Protein AF-A0A924S079-F1 (afdb_monomer)

Foldseek 3Di:
DDPPDDDLQPFAEKEFADWDADLAQQKIWTWIDTDPDDIKIKIKHWPDDNDDDDPLRRVLVRVVRVLVSLLVCLVVCLVRVHLHYYYPPDAAAPVSQVVSLCCNQVVCVVSCVVVVHRSVPRHTDDHDPDDDDDRDDPVDDQEEAQEFDLDPVSVVVLVVCVVVVHHYEDEYEDDDPSSVVVRVVSVHHYIYMYIDIGDD

Secondary structure (DSSP, 8-state):
-------TTT--EEEEEEEEEETTTTEEEEEEEETTS--EEEEEE-SSPPP---HHHHHHHHHHHHHHHHHHTHHHHTTT--SEEEE-S----HHHHHHHHHHHHHHTHHHHHHTT---TTT------S----PPP-----S-EEEE--SSHHHHHHHHHHHHTT--EEEEEES--HHHHHHHHTTTS-EEEEEEEPPP-

Structure (mmCIF, N/CA/C/O backbone):
data_AF-A0A924S079-F1
#
_entry.id   AF-A0A924S079-F1
#
loop_
_atom_site.group_PDB
_atom_site.id
_atom_site.type_symbol
_atom_site.label_atom_id
_atom_site.label_alt_id
_atom_site.label_comp_id
_atom_site.label_asym_id
_atom_site.label_entity_id
_atom_site.label_seq_id
_atom_site.pdbx_PDB_ins_code
_atom_site.Cartn_x
_atom_site.Cartn_y
_atom_site.Cartn_z
_atom_site.occupancy
_atom_site.B_iso_or_equiv
_atom_site.auth_seq_id
_atom_site.auth_comp_id
_atom_site.auth_asym_id
_atom_site.auth_atom_id
_atom_site.pdbx_PDB_model_num
ATOM 1 N N . MET A 1 1 ? 27.119 17.915 -11.816 1.00 41.28 1 MET A N 1
ATOM 2 C CA . MET A 1 1 ? 26.225 16.783 -11.508 1.00 41.28 1 MET A CA 1
ATOM 3 C C . MET A 1 1 ? 25.704 16.317 -12.846 1.00 41.28 1 MET A C 1
ATOM 5 O O . MET A 1 1 ? 25.119 17.136 -13.535 1.00 41.28 1 MET A O 1
ATOM 9 N N . ALA A 1 2 ? 26.091 15.125 -13.295 1.00 43.31 2 ALA A N 1
ATOM 10 C CA . ALA A 1 2 ? 25.626 14.623 -14.582 1.00 43.31 2 ALA A CA 1
ATOM 11 C C . ALA A 1 2 ? 24.127 14.339 -14.457 1.00 43.31 2 ALA A C 1
ATOM 13 O O . ALA A 1 2 ? 23.740 13.613 -13.541 1.00 43.31 2 ALA A O 1
ATOM 14 N N . ASP A 1 3 ? 23.315 14.931 -15.331 1.00 51.66 3 ASP A N 1
ATOM 15 C CA . ASP A 1 3 ? 21.911 14.559 -15.470 1.00 51.66 3 ASP A CA 1
ATOM 16 C C . ASP A 1 3 ? 21.865 13.069 -15.816 1.00 51.66 3 ASP A C 1
ATOM 18 O O . ASP A 1 3 ? 22.273 12.645 -16.900 1.00 51.66 3 ASP A O 1
ATOM 22 N N . LEU A 1 4 ? 21.437 12.256 -14.852 1.00 61.88 4 LEU A N 1
ATOM 23 C CA . LEU A 1 4 ? 21.132 10.852 -15.076 1.00 61.88 4 LEU A CA 1
ATOM 24 C C . LEU A 1 4 ? 19.913 10.806 -15.998 1.00 61.88 4 LEU A C 1
ATOM 26 O O . LEU A 1 4 ? 18.777 10.959 -15.557 1.00 61.88 4 LEU A O 1
ATOM 30 N N . ILE A 1 5 ? 20.149 10.625 -17.296 1.00 69.94 5 ILE A N 1
ATOM 31 C CA . ILE A 1 5 ? 19.075 10.370 -18.253 1.00 69.94 5 ILE A CA 1
ATOM 32 C C . ILE A 1 5 ? 18.504 8.989 -17.923 1.00 69.94 5 ILE A C 1
ATOM 34 O O . ILE A 1 5 ? 19.165 7.970 -18.125 1.00 69.94 5 ILE A O 1
ATOM 38 N N . PHE A 1 6 ? 17.282 8.956 -17.391 1.00 79.31 6 PHE A N 1
ATOM 39 C CA . PHE A 1 6 ? 16.562 7.714 -17.135 1.00 79.31 6 PHE A CA 1
ATOM 40 C C . PHE A 1 6 ? 16.140 7.074 -18.463 1.00 79.31 6 PHE A C 1
ATOM 42 O O . PHE A 1 6 ? 15.151 7.477 -19.080 1.00 79.31 6 PHE A O 1
ATOM 49 N N . ASP A 1 7 ? 16.892 6.069 -18.910 1.00 82.50 7 ASP A N 1
ATOM 50 C CA . ASP A 1 7 ? 16.512 5.246 -20.054 1.00 82.50 7 ASP A CA 1
ATOM 51 C C . ASP A 1 7 ? 15.657 4.060 -19.601 1.00 82.50 7 ASP A C 1
ATOM 53 O O . ASP A 1 7 ? 16.155 3.008 -19.196 1.00 82.50 7 ASP A O 1
ATOM 57 N N . ARG A 1 8 ? 14.338 4.224 -19.725 1.00 83.50 8 ARG A N 1
ATOM 58 C CA . ARG A 1 8 ? 13.354 3.184 -19.401 1.00 83.50 8 ARG A CA 1
ATOM 59 C C . ARG A 1 8 ? 13.608 1.849 -20.113 1.00 83.50 8 ARG A C 1
ATOM 61 O O . ARG A 1 8 ? 13.203 0.820 -19.589 1.00 83.50 8 ARG A O 1
ATOM 68 N N . GLN A 1 9 ? 14.203 1.854 -21.312 1.00 83.88 9 GLN A N 1
ATOM 69 C CA . GLN A 1 9 ? 14.405 0.636 -22.108 1.00 83.88 9 GLN A CA 1
ATOM 70 C C . GLN A 1 9 ? 15.628 -0.157 -21.646 1.00 83.88 9 GLN A C 1
ATOM 72 O O . GLN A 1 9 ? 15.696 -1.360 -21.895 1.00 83.88 9 GLN A O 1
ATOM 77 N N . ALA A 1 10 ? 16.567 0.501 -20.964 1.00 89.75 10 ALA A N 1
ATOM 78 C CA . ALA A 1 10 ? 17.746 -0.133 -20.391 1.00 89.75 10 ALA A CA 1
ATOM 79 C C . ALA A 1 10 ? 17.461 -0.825 -19.047 1.00 89.75 10 ALA A C 1
ATOM 81 O O . ALA A 1 10 ? 18.243 -1.681 -18.635 1.00 89.75 10 ALA A O 1
ATOM 82 N N . VAL A 1 11 ? 16.352 -0.476 -18.382 1.00 93.69 11 VAL A N 1
ATOM 83 C CA . VAL A 1 11 ? 15.996 -1.016 -17.065 1.00 93.69 11 VAL A CA 1
ATOM 84 C C . VAL A 1 11 ? 15.658 -2.501 -17.154 1.00 93.69 11 VAL A C 1
ATOM 86 O O . VAL A 1 11 ? 14.733 -2.899 -17.866 1.00 93.69 11 VAL A O 1
ATOM 89 N N . GLN A 1 12 ? 16.366 -3.327 -16.384 1.00 94.69 12 GLN A N 1
ATOM 90 C CA . GLN A 1 12 ? 16.190 -4.782 -16.423 1.00 94.69 12 GLN A CA 1
ATOM 91 C C . GLN A 1 12 ? 15.305 -5.306 -15.295 1.00 94.69 12 GLN A C 1
ATOM 93 O O . GLN A 1 12 ? 14.494 -6.206 -15.531 1.00 94.69 12 GLN A O 1
ATOM 98 N N . ALA A 1 13 ? 15.449 -4.761 -14.087 1.00 96.81 13 ALA A N 1
ATOM 99 C CA . ALA A 1 13 ? 14.785 -5.240 -12.884 1.00 96.81 13 ALA A CA 1
ATOM 100 C C . ALA A 1 13 ? 14.161 -4.109 -12.056 1.00 96.81 13 ALA A C 1
ATOM 102 O O . ALA A 1 13 ? 14.766 -3.060 -11.828 1.00 96.81 13 ALA A O 1
ATOM 103 N N . PHE A 1 14 ? 12.958 -4.367 -11.540 1.00 98.00 14 PHE A N 1
ATOM 104 C CA . PHE A 1 14 ? 12.354 -3.591 -10.459 1.00 98.00 14 PHE A CA 1
ATOM 105 C C . PHE A 1 14 ? 12.525 -4.349 -9.142 1.00 98.00 14 PHE A C 1
ATOM 107 O O . PHE A 1 14 ? 12.131 -5.512 -9.036 1.00 98.00 14 PHE A O 1
ATOM 114 N N . ARG A 1 15 ? 13.128 -3.699 -8.148 1.00 98.31 15 ARG A N 1
ATOM 115 C CA . ARG A 1 15 ? 13.540 -4.328 -6.891 1.00 98.31 15 ARG A CA 1
ATOM 116 C C . ARG A 1 15 ? 12.756 -3.753 -5.719 1.00 98.31 15 ARG A C 1
ATOM 118 O O . ARG A 1 15 ? 12.758 -2.541 -5.497 1.00 98.31 15 ARG A O 1
ATOM 125 N N . PHE A 1 16 ? 12.132 -4.626 -4.937 1.00 98.56 16 PHE A N 1
ATOM 126 C CA . PHE A 1 16 ? 11.565 -4.304 -3.629 1.00 98.56 16 PHE A CA 1
ATOM 127 C C . PHE A 1 16 ? 12.656 -4.472 -2.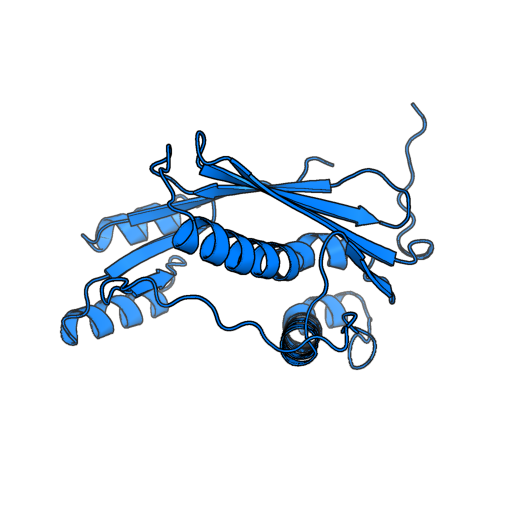567 1.00 98.56 16 PHE A C 1
ATOM 129 O O . PHE A 1 16 ? 12.971 -5.597 -2.191 1.00 98.56 16 PHE A O 1
ATOM 136 N N . ILE A 1 17 ? 13.236 -3.366 -2.090 1.00 98.25 17 ILE A N 1
ATOM 137 C CA . ILE A 1 17 ? 14.443 -3.393 -1.247 1.00 98.25 17 ILE A CA 1
ATOM 138 C C . ILE A 1 17 ? 14.107 -3.696 0.215 1.00 98.25 17 ILE A C 1
ATOM 140 O O . ILE A 1 17 ? 14.596 -4.659 0.799 1.00 98.25 17 ILE A O 1
ATOM 144 N N . ARG A 1 18 ? 13.287 -2.844 0.841 1.00 97.88 18 ARG A N 1
ATOM 145 C CA . ARG A 1 18 ? 12.895 -2.987 2.250 1.00 97.88 18 ARG A CA 1
ATOM 146 C C . ARG A 1 18 ? 11.613 -2.229 2.558 1.00 97.88 18 ARG A C 1
ATOM 148 O O . ARG A 1 18 ? 11.291 -1.245 1.895 1.00 97.88 18 ARG A O 1
ATOM 155 N N . CYS A 1 19 ? 10.936 -2.649 3.621 1.00 98.25 19 CYS A N 1
ATOM 156 C CA . CYS A 1 19 ? 9.857 -1.896 4.241 1.00 98.25 19 CYS A CA 1
ATOM 157 C C . CYS A 1 19 ? 10.010 -1.886 5.766 1.00 98.25 19 CYS A C 1
ATOM 159 O O . CYS A 1 19 ? 10.464 -2.868 6.357 1.00 98.25 19 CYS A O 1
ATOM 161 N N . SER A 1 20 ? 9.644 -0.778 6.405 1.00 97.81 20 SER A N 1
ATOM 162 C CA . SER A 1 20 ? 9.650 -0.641 7.867 1.00 97.81 20 SER A CA 1
ATOM 163 C C . SER A 1 20 ? 8.518 0.264 8.347 1.00 97.81 20 SER A C 1
ATOM 165 O O . SER A 1 20 ? 8.033 1.097 7.586 1.00 97.81 20 SER A O 1
ATOM 167 N N . LEU A 1 21 ? 8.097 0.096 9.602 1.00 98.44 21 LEU A N 1
ATOM 168 C CA . LEU A 1 21 ? 7.204 1.013 10.309 1.00 98.44 21 LEU A CA 1
ATOM 169 C C . LEU A 1 21 ? 7.963 1.605 11.495 1.00 98.44 21 LEU A C 1
ATOM 171 O O . LEU A 1 21 ? 8.433 0.864 12.356 1.00 98.44 21 LEU A O 1
ATOM 175 N N . ASP A 1 22 ? 8.048 2.928 11.556 1.00 98.19 22 ASP A N 1
ATOM 176 C CA . ASP A 1 22 ? 8.442 3.627 12.773 1.00 98.19 22 ASP A CA 1
ATOM 177 C C . ASP A 1 22 ? 7.222 3.776 13.691 1.00 98.19 22 ASP A C 1
ATOM 179 O O . ASP A 1 22 ? 6.312 4.563 13.424 1.00 98.19 22 ASP A O 1
ATOM 183 N N . GLU A 1 23 ? 7.195 3.009 14.781 1.00 97.62 23 GLU A N 1
ATOM 184 C CA . GLU A 1 23 ? 6.096 3.029 15.750 1.00 97.62 23 GLU A CA 1
ATOM 185 C C . GLU A 1 23 ? 5.984 4.354 16.497 1.00 97.62 23 GLU A C 1
ATOM 187 O O . GLU A 1 23 ? 4.887 4.692 16.934 1.00 97.62 23 GLU A O 1
ATOM 192 N N . ALA A 1 24 ? 7.068 5.125 16.618 1.00 97.88 24 ALA A N 1
ATOM 193 C CA . ALA A 1 24 ? 7.032 6.403 17.315 1.00 97.88 24 ALA A CA 1
ATOM 194 C C . ALA A 1 24 ? 6.298 7.475 16.497 1.00 97.88 24 ALA A C 1
ATOM 196 O O . ALA A 1 24 ? 5.485 8.221 17.043 1.00 97.88 24 ALA A O 1
ATOM 197 N N . SER A 1 25 ? 6.554 7.541 15.186 1.00 97.69 25 SER A N 1
ATOM 198 C CA . SER A 1 25 ? 5.949 8.543 14.296 1.00 97.69 25 SER A CA 1
ATOM 199 C C . SER A 1 25 ? 4.753 8.044 13.478 1.00 97.69 25 SER A C 1
ATOM 201 O O . SER A 1 25 ? 4.035 8.856 12.884 1.00 97.69 25 SER A O 1
ATOM 203 N N . GLY A 1 26 ? 4.541 6.726 13.418 1.00 97.88 26 GLY A N 1
ATOM 204 C CA . GLY A 1 26 ? 3.511 6.076 12.608 1.00 97.88 26 GLY A CA 1
ATOM 205 C C . GLY A 1 26 ? 3.804 6.078 11.110 1.00 97.88 26 GLY A C 1
ATOM 206 O O . GLY A 1 26 ? 2.883 5.912 10.307 1.00 97.88 26 GLY A O 1
ATOM 207 N N . VAL A 1 27 ? 5.058 6.309 10.716 1.00 98.50 27 VAL A N 1
ATOM 208 C CA . VAL A 1 27 ? 5.474 6.354 9.311 1.00 98.50 27 VAL A CA 1
ATOM 209 C C . VAL A 1 27 ? 5.973 4.987 8.872 1.00 98.50 27 VAL A C 1
ATOM 211 O O . VAL A 1 27 ? 6.960 4.475 9.395 1.00 98.50 27 VAL A O 1
ATOM 214 N N . ALA A 1 28 ? 5.301 4.416 7.880 1.00 98.56 28 ALA A N 1
ATOM 215 C CA . ALA A 1 28 ? 5.804 3.298 7.109 1.00 98.56 28 ALA A CA 1
ATOM 216 C C . ALA A 1 28 ? 6.638 3.803 5.926 1.00 98.56 28 ALA A C 1
ATOM 218 O O . ALA A 1 28 ? 6.169 4.649 5.163 1.00 98.56 28 ALA A O 1
ATOM 219 N N . SER A 1 29 ? 7.840 3.260 5.761 1.00 98.44 29 SER A N 1
ATOM 220 C CA . SER A 1 29 ? 8.743 3.536 4.641 1.00 98.44 29 SER A CA 1
ATOM 221 C C . SER A 1 29 ? 8.808 2.318 3.731 1.00 98.44 29 SER A C 1
ATOM 223 O O . SER A 1 29 ? 9.073 1.212 4.201 1.00 98.44 29 SER A O 1
ATOM 225 N N . LEU A 1 30 ? 8.568 2.519 2.439 1.00 98.62 30 LEU A N 1
ATOM 226 C CA . LEU A 1 30 ? 8.539 1.498 1.398 1.00 98.62 30 LEU A CA 1
ATOM 227 C C . LEU A 1 30 ? 9.617 1.845 0.367 1.00 98.62 30 LEU A C 1
ATOM 229 O O . LEU A 1 30 ? 9.529 2.882 -0.288 1.00 98.62 30 LEU A O 1
ATOM 233 N N . VAL A 1 31 ? 10.654 1.017 0.259 1.00 98.31 31 VAL A N 1
ATOM 234 C CA . VAL A 1 31 ? 11.856 1.339 -0.521 1.00 98.31 31 VAL A CA 1
ATOM 235 C C . VAL A 1 31 ? 11.956 0.449 -1.751 1.00 98.31 31 VAL A C 1
ATOM 237 O O . VAL A 1 31 ? 11.862 -0.779 -1.651 1.00 98.31 31 VAL A O 1
ATOM 240 N N . TYR A 1 32 ? 12.181 1.071 -2.903 1.00 98.31 32 TYR A N 1
ATOM 241 C CA . TYR A 1 32 ? 12.311 0.417 -4.202 1.00 98.31 32 TYR A CA 1
ATOM 242 C C . TYR A 1 32 ? 13.573 0.885 -4.926 1.00 98.31 32 TYR A C 1
ATOM 244 O O . TYR A 1 32 ? 14.129 1.926 -4.587 1.00 98.31 32 TYR A O 1
ATOM 252 N N . ALA A 1 33 ? 13.998 0.154 -5.952 1.00 97.31 33 ALA A N 1
ATOM 253 C CA . ALA A 1 33 ? 15.031 0.607 -6.880 1.00 97.31 33 ALA A CA 1
ATOM 254 C C . ALA A 1 33 ? 14.836 -0.015 -8.270 1.00 97.31 33 ALA A C 1
ATOM 256 O O . ALA A 1 33 ? 14.191 -1.057 -8.419 1.00 97.31 33 ALA A O 1
ATOM 257 N N . PHE A 1 34 ? 15.438 0.610 -9.279 1.00 96.88 34 PHE A N 1
ATOM 258 C CA . PHE A 1 34 ? 15.650 0.012 -10.596 1.00 96.88 34 PHE A CA 1
ATOM 259 C C . PHE A 1 34 ? 17.102 -0.427 -10.714 1.00 96.88 34 PHE A C 1
ATOM 261 O O . PHE A 1 34 ? 17.991 0.391 -10.494 1.00 96.88 34 PHE A O 1
ATOM 268 N N . ASP A 1 35 ? 17.348 -1.692 -11.053 1.00 95.25 35 ASP A N 1
ATOM 269 C CA . ASP A 1 35 ? 18.698 -2.256 -11.181 1.00 95.25 35 ASP A CA 1
ATOM 270 C C . ASP A 1 35 ? 19.610 -1.870 -9.997 1.00 95.25 35 ASP A C 1
ATOM 272 O O . ASP A 1 35 ? 19.289 -2.166 -8.847 1.00 95.25 35 ASP A O 1
ATOM 276 N N . HIS A 1 36 ? 20.731 -1.190 -10.251 1.00 92.94 36 HIS A N 1
ATOM 277 C CA . HIS A 1 36 ? 21.641 -0.637 -9.236 1.00 92.94 36 HIS A CA 1
ATOM 278 C C . HIS A 1 36 ? 21.508 0.888 -9.078 1.00 92.94 36 HIS A C 1
ATOM 280 O O . HIS A 1 36 ? 22.430 1.549 -8.603 1.00 92.94 36 HIS A O 1
ATOM 286 N N . GLY A 1 37 ? 20.384 1.445 -9.525 1.00 92.31 37 GLY A N 1
ATOM 287 C CA . GLY A 1 37 ? 20.062 2.861 -9.436 1.00 92.31 37 GLY A CA 1
ATOM 288 C C . GLY A 1 37 ? 19.738 3.333 -8.013 1.00 92.31 37 GLY A C 1
ATOM 289 O O . GLY A 1 37 ? 19.824 2.560 -7.053 1.00 92.31 37 GLY A O 1
ATOM 290 N N . PRO A 1 38 ? 19.370 4.618 -7.868 1.00 93.88 38 PRO A N 1
ATOM 291 C CA . PRO A 1 38 ? 19.055 5.207 -6.574 1.00 93.88 38 PRO A CA 1
ATOM 292 C C . PRO A 1 38 ? 17.815 4.570 -5.937 1.00 93.88 38 PRO A C 1
ATOM 294 O O . PRO A 1 38 ? 16.920 4.061 -6.616 1.00 93.88 38 PRO A O 1
ATOM 297 N N . GLU A 1 39 ? 17.761 4.633 -4.607 1.00 95.88 39 GLU A N 1
ATOM 298 C CA . GLU A 1 39 ? 16.606 4.174 -3.845 1.00 95.88 39 GLU A CA 1
ATOM 299 C C . GLU A 1 39 ? 15.464 5.192 -3.893 1.00 95.88 39 GLU A C 1
ATOM 301 O O . GLU A 1 39 ? 15.639 6.375 -3.609 1.00 95.88 39 GLU A O 1
ATOM 306 N N . LEU A 1 40 ? 14.264 4.693 -4.169 1.00 97.19 40 LEU A N 1
ATOM 307 C CA . LEU A 1 40 ? 13.016 5.440 -4.175 1.00 97.19 40 LEU A CA 1
ATOM 308 C C . LEU A 1 40 ? 12.253 5.084 -2.901 1.00 97.19 40 LEU A C 1
ATOM 310 O O . LEU A 1 40 ? 11.817 3.944 -2.735 1.00 97.19 40 LEU A O 1
ATOM 314 N N . THR A 1 41 ? 12.108 6.046 -1.988 1.00 97.81 41 THR A N 1
ATOM 315 C CA . THR A 1 41 ? 11.400 5.840 -0.715 1.00 97.81 41 THR A CA 1
ATOM 316 C C . THR A 1 41 ? 10.019 6.484 -0.738 1.00 97.81 41 THR A C 1
ATOM 318 O O . THR A 1 41 ? 9.879 7.704 -0.693 1.00 97.81 41 THR A O 1
ATOM 321 N N . GLU A 1 42 ? 8.987 5.651 -0.761 1.00 97.81 42 GLU A N 1
ATOM 322 C CA . GLU A 1 42 ? 7.602 6.051 -0.540 1.00 97.81 42 GLU A CA 1
ATOM 323 C C . GLU A 1 42 ? 7.262 5.976 0.948 1.00 97.81 42 GLU A C 1
ATOM 325 O O . GLU A 1 42 ? 7.689 5.061 1.651 1.00 97.81 42 GLU A O 1
ATOM 330 N N . THR A 1 43 ? 6.470 6.927 1.440 1.00 98.00 43 THR A N 1
ATOM 331 C CA . THR A 1 43 ? 6.050 6.960 2.843 1.00 98.00 43 THR A CA 1
ATOM 332 C C . THR A 1 43 ? 4.536 6.928 2.982 1.00 98.00 43 THR A C 1
ATOM 334 O O . THR A 1 43 ? 3.809 7.635 2.279 1.00 98.00 43 THR A O 1
ATOM 337 N N . ILE A 1 44 ? 4.062 6.117 3.927 1.00 98.25 44 ILE A N 1
ATOM 338 C CA . ILE A 1 44 ? 2.661 6.012 4.333 1.00 98.25 44 ILE A CA 1
ATOM 339 C C . ILE A 1 44 ? 2.571 6.393 5.809 1.00 98.25 44 ILE A C 1
ATOM 341 O O . ILE A 1 44 ? 3.200 5.768 6.656 1.00 98.25 44 ILE A O 1
ATOM 345 N N . ARG A 1 45 ? 1.802 7.430 6.139 1.00 98.06 45 ARG A N 1
ATOM 346 C CA . A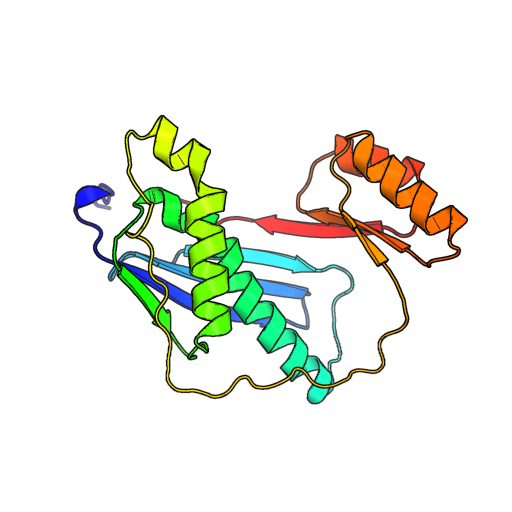RG A 1 45 ? 1.642 7.913 7.515 1.00 98.06 45 ARG A CA 1
ATOM 347 C C . ARG A 1 45 ? 0.310 7.454 8.085 1.00 98.06 45 ARG A C 1
ATOM 349 O O . ARG A 1 45 ? -0.742 7.932 7.658 1.00 98.06 45 ARG A O 1
ATOM 356 N N . PHE A 1 46 ? 0.370 6.597 9.095 1.00 97.38 46 PHE A N 1
ATOM 357 C CA . PHE A 1 46 ? -0.777 6.208 9.905 1.00 97.38 46 PHE A CA 1
ATOM 358 C C . PHE A 1 46 ? -0.905 7.152 11.115 1.00 97.38 46 PHE A C 1
ATOM 360 O O . PHE A 1 46 ? 0.102 7.429 11.771 1.00 97.38 46 PHE A O 1
ATOM 367 N N . PRO A 1 47 ? -2.104 7.676 11.423 1.00 95.06 47 PRO A N 1
ATOM 368 C CA . PRO A 1 47 ? -2.301 8.609 12.531 1.00 95.06 47 PRO A CA 1
ATOM 369 C C . PRO A 1 47 ? -2.390 7.893 13.888 1.00 95.06 47 PRO A C 1
ATOM 371 O O . PRO A 1 47 ? -2.693 6.707 13.953 1.00 95.06 47 PRO A O 1
ATOM 374 N N . ASN A 1 48 ? -2.256 8.659 14.976 1.00 94.88 48 ASN A N 1
ATOM 375 C CA . ASN A 1 48 ? -2.336 8.198 16.376 1.00 94.88 48 ASN A CA 1
ATOM 376 C C . ASN A 1 48 ? -1.118 7.410 16.886 1.00 94.88 48 ASN A C 1
ATOM 378 O O . ASN A 1 48 ? -1.228 6.689 17.874 1.00 94.88 48 ASN A O 1
ATOM 382 N N . ALA A 1 49 ? 0.038 7.571 16.245 1.00 95.44 49 ALA A N 1
ATOM 383 C CA . ALA A 1 49 ? 1.312 7.225 16.860 1.00 95.44 49 ALA A CA 1
ATOM 384 C C . ALA A 1 49 ? 1.587 8.126 18.091 1.00 95.44 49 ALA A C 1
ATOM 386 O O . ALA A 1 49 ? 1.078 9.254 18.137 1.00 95.44 49 ALA A O 1
ATOM 387 N N . PRO A 1 50 ? 2.381 7.673 19.078 1.00 97.44 50 PRO A N 1
ATOM 388 C CA . PRO A 1 50 ? 3.175 6.443 19.074 1.00 97.44 50 PRO A CA 1
ATOM 389 C C . PRO A 1 50 ? 2.351 5.166 19.302 1.00 97.44 50 PRO A C 1
ATOM 391 O O . PRO A 1 50 ? 1.376 5.162 20.053 1.00 97.44 50 PRO A O 1
ATOM 394 N N . TYR A 1 51 ? 2.772 4.064 18.682 1.00 95.94 51 TYR A N 1
ATOM 395 C CA . TYR A 1 51 ? 2.204 2.735 18.899 1.00 95.94 51 TYR A CA 1
ATOM 396 C C . TYR A 1 51 ? 3.032 1.939 19.905 1.00 95.94 51 TYR A C 1
ATOM 398 O O . TYR A 1 51 ? 4.255 2.026 19.938 1.00 95.94 51 TYR A O 1
ATOM 406 N N . VAL A 1 52 ? 2.350 1.114 20.698 1.00 94.94 52 VAL A N 1
ATOM 407 C CA . VAL A 1 52 ? 2.980 0.111 21.561 1.00 94.94 52 VAL A CA 1
ATOM 408 C C . VAL A 1 52 ? 2.463 -1.249 21.117 1.00 94.94 52 VAL A C 1
ATOM 410 O O . VAL A 1 52 ? 1.351 -1.646 21.465 1.00 94.94 52 VAL A O 1
ATOM 413 N N . LEU A 1 53 ? 3.245 -1.934 20.281 1.00 94.44 53 LEU A N 1
ATOM 414 C CA . LEU A 1 53 ? 2.879 -3.238 19.733 1.00 94.44 53 LEU A CA 1
ATOM 415 C C . LEU A 1 53 ? 3.577 -4.363 20.500 1.00 94.44 53 LEU A C 1
ATOM 417 O O . LEU A 1 53 ? 4.809 -4.413 20.565 1.00 94.44 53 LEU A O 1
ATOM 421 N N . ASP A 1 54 ? 2.791 -5.298 21.030 1.00 94.12 54 ASP A N 1
ATOM 422 C CA . ASP A 1 54 ? 3.304 -6.582 21.505 1.00 94.12 54 ASP A CA 1
ATOM 423 C C . ASP A 1 54 ? 3.766 -7.461 20.331 1.00 94.12 54 ASP A C 1
ATOM 425 O O . ASP A 1 54 ? 3.514 -7.159 19.161 1.00 94.12 54 ASP A O 1
ATOM 429 N N . ALA A 1 55 ? 4.482 -8.547 20.634 1.00 93.19 55 ALA A N 1
ATOM 430 C CA . ALA A 1 55 ? 5.116 -9.379 19.611 1.00 93.19 55 ALA A CA 1
ATOM 431 C C . ALA A 1 55 ? 4.135 -9.899 18.532 1.00 93.19 55 ALA A C 1
ATOM 433 O O . ALA A 1 55 ? 4.440 -9.715 17.352 1.00 93.19 55 ALA A O 1
ATOM 434 N N . PRO A 1 56 ? 2.939 -10.433 18.868 1.00 93.25 56 PRO A N 1
ATOM 435 C CA . PRO A 1 56 ? 1.999 -10.911 17.851 1.00 93.25 56 PRO A CA 1
ATOM 436 C C . PRO A 1 56 ? 1.460 -9.794 16.948 1.00 93.25 56 PRO A C 1
ATOM 438 O O . PRO A 1 56 ? 1.311 -9.982 15.740 1.00 93.25 56 PRO A O 1
ATOM 441 N N . ARG A 1 57 ? 1.173 -8.604 17.503 1.00 94.00 57 ARG A N 1
ATOM 442 C CA . ARG A 1 57 ? 0.719 -7.462 16.691 1.00 94.00 57 ARG A CA 1
ATOM 443 C C . ARG A 1 57 ? 1.827 -6.945 15.791 1.00 94.00 57 ARG A C 1
ATOM 445 O O . ARG A 1 57 ? 1.558 -6.621 14.640 1.00 94.00 57 ARG A O 1
ATOM 452 N N . ARG A 1 58 ? 3.057 -6.883 16.300 1.00 94.25 58 ARG A N 1
ATOM 453 C CA . ARG A 1 58 ? 4.238 -6.465 15.538 1.00 94.25 58 ARG A CA 1
ATOM 454 C C . ARG A 1 58 ? 4.481 -7.388 14.344 1.00 94.25 58 ARG A C 1
ATOM 456 O O . ARG A 1 58 ? 4.710 -6.902 13.241 1.00 94.25 58 ARG A O 1
ATOM 463 N N . GLU A 1 59 ? 4.351 -8.698 14.539 1.00 92.75 59 GLU A N 1
ATOM 464 C CA . GLU A 1 59 ? 4.426 -9.691 13.463 1.00 92.75 59 GLU A CA 1
ATOM 465 C C . GLU A 1 59 ? 3.318 -9.481 12.419 1.00 92.75 59 GLU A C 1
ATOM 467 O O . GLU A 1 59 ? 3.604 -9.330 11.231 1.00 92.75 59 GLU A O 1
ATOM 472 N N . ALA A 1 60 ? 2.055 -9.377 12.845 1.00 93.31 60 ALA A N 1
ATOM 473 C CA . ALA A 1 60 ? 0.934 -9.148 11.931 1.00 93.31 60 ALA A CA 1
ATOM 474 C C . ALA A 1 60 ? 1.079 -7.844 11.124 1.00 93.31 60 ALA A C 1
ATOM 476 O O . ALA A 1 60 ? 0.816 -7.823 9.919 1.00 93.31 60 ALA A O 1
ATOM 477 N N . VAL A 1 61 ? 1.533 -6.763 11.768 1.00 94.75 61 VAL A N 1
ATOM 478 C CA . VAL A 1 61 ? 1.829 -5.486 11.103 1.00 94.75 61 VAL A CA 1
ATOM 479 C C . VAL A 1 61 ? 2.952 -5.654 10.085 1.00 94.75 61 VAL A C 1
ATOM 481 O O . VAL A 1 61 ? 2.831 -5.136 8.979 1.00 94.75 61 VAL A O 1
ATOM 484 N N . GLN A 1 62 ? 4.001 -6.419 10.395 1.00 94.12 62 GLN A N 1
ATOM 485 C CA . GLN A 1 62 ? 5.080 -6.694 9.447 1.00 94.12 62 GLN A CA 1
ATOM 486 C C . GLN A 1 62 ? 4.584 -7.462 8.209 1.00 94.12 62 GLN A C 1
ATOM 488 O O . GLN A 1 62 ? 5.003 -7.148 7.093 1.00 94.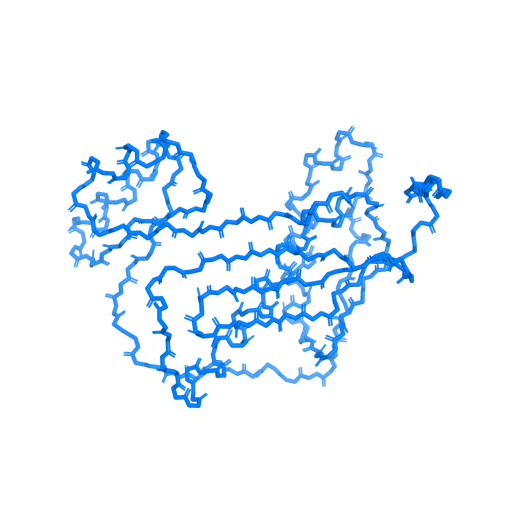12 62 GLN A O 1
ATOM 493 N N . HIS A 1 63 ? 3.680 -8.434 8.369 1.00 93.12 63 HIS A N 1
ATOM 494 C CA . HIS A 1 63 ? 3.063 -9.133 7.234 1.00 93.12 63 HIS A CA 1
ATOM 495 C C . HIS A 1 63 ? 2.203 -8.195 6.378 1.00 93.12 63 HIS A C 1
ATOM 497 O O . HIS A 1 63 ? 2.350 -8.172 5.155 1.00 93.12 63 HIS A O 1
ATOM 503 N N . ALA A 1 64 ? 1.360 -7.374 7.011 1.00 94.62 64 ALA A N 1
ATOM 504 C CA . ALA A 1 64 ? 0.549 -6.381 6.309 1.00 94.62 64 ALA A CA 1
ATOM 505 C C . ALA A 1 64 ? 1.418 -5.344 5.577 1.00 94.62 64 ALA A C 1
ATOM 507 O O . ALA A 1 64 ? 1.105 -4.953 4.454 1.00 94.62 64 ALA A O 1
ATOM 508 N N . LEU A 1 65 ? 2.533 -4.935 6.186 1.00 96.81 65 LEU A N 1
ATOM 509 C CA . LEU A 1 65 ? 3.468 -3.976 5.614 1.00 96.81 65 LEU A CA 1
ATOM 510 C C . LEU A 1 65 ? 4.195 -4.535 4.386 1.00 96.81 65 LEU A C 1
ATOM 512 O O . LEU A 1 65 ? 4.332 -3.821 3.397 1.00 96.81 65 LEU A O 1
ATOM 516 N N . ARG A 1 66 ? 4.610 -5.808 4.414 1.00 96.38 66 ARG A N 1
ATOM 517 C CA . ARG A 1 66 ? 5.192 -6.484 3.242 1.00 96.38 66 ARG A CA 1
ATOM 518 C C . ARG A 1 66 ? 4.201 -6.533 2.084 1.00 96.38 66 ARG A C 1
ATOM 520 O O . ARG A 1 66 ? 4.554 -6.167 0.971 1.00 96.38 66 ARG A O 1
ATOM 527 N N . LEU A 1 67 ? 2.946 -6.898 2.346 1.00 96.38 67 LEU A N 1
ATOM 528 C CA . LEU A 1 67 ? 1.914 -6.895 1.308 1.00 96.38 67 LEU A CA 1
ATOM 529 C C . LEU A 1 67 ? 1.659 -5.478 0.766 1.00 96.38 67 LEU A C 1
ATOM 531 O O . LEU A 1 67 ? 1.580 -5.285 -0.445 1.00 96.38 67 LEU A O 1
ATOM 535 N N . LEU A 1 68 ? 1.590 -4.473 1.646 1.00 97.75 68 LEU A N 1
ATOM 536 C CA . LEU A 1 68 ? 1.460 -3.071 1.249 1.00 97.75 68 LEU A CA 1
ATOM 537 C C . LEU A 1 68 ? 2.637 -2.609 0.380 1.00 97.75 68 LEU A C 1
ATOM 539 O O . LEU A 1 68 ? 2.409 -1.906 -0.600 1.00 97.75 68 LEU A O 1
ATOM 543 N N . HIS A 1 69 ? 3.868 -3.014 0.708 1.00 98.44 69 HIS A N 1
ATOM 544 C CA . HIS A 1 69 ? 5.075 -2.723 -0.073 1.00 98.44 69 HIS A CA 1
ATOM 545 C C . HIS A 1 69 ? 4.948 -3.246 -1.505 1.00 98.44 69 HIS A C 1
ATOM 547 O O . HIS A 1 69 ? 5.182 -2.495 -2.448 1.00 98.44 69 HIS A O 1
ATOM 553 N N . LEU A 1 70 ? 4.491 -4.492 -1.670 1.00 98.25 70 LEU A N 1
ATOM 554 C CA . LEU A 1 70 ? 4.278 -5.098 -2.987 1.00 98.25 70 LEU A CA 1
ATOM 555 C C . LEU A 1 70 ? 3.178 -4.388 -3.782 1.00 98.25 70 LEU A C 1
ATOM 557 O O . LEU A 1 70 ? 3.378 -4.065 -4.946 1.00 98.25 70 LEU A O 1
ATOM 561 N N . ILE A 1 71 ? 2.041 -4.080 -3.153 1.00 97.81 71 ILE A N 1
ATOM 562 C CA . ILE A 1 71 ? 0.915 -3.408 -3.821 1.00 97.81 71 ILE A CA 1
ATOM 563 C C . ILE A 1 71 ? 1.287 -1.969 -4.208 1.00 97.81 71 ILE A C 1
ATOM 565 O O . ILE A 1 71 ? 1.043 -1.545 -5.338 1.00 97.81 71 ILE A O 1
ATOM 569 N N . ALA A 1 72 ? 1.870 -1.195 -3.290 1.00 97.19 72 ALA A N 1
ATOM 570 C CA . ALA A 1 72 ? 2.185 0.215 -3.517 1.00 97.19 72 ALA A CA 1
ATOM 571 C C . ALA A 1 72 ? 3.286 0.412 -4.574 1.00 97.19 72 ALA A C 1
ATOM 573 O O . ALA A 1 72 ? 3.245 1.397 -5.321 1.00 97.19 72 ALA A O 1
ATOM 574 N N . GLY A 1 73 ? 4.189 -0.567 -4.720 1.00 97.12 73 GLY A N 1
ATOM 575 C CA . GLY A 1 73 ? 5.254 -0.567 -5.723 1.00 97.12 73 GLY A CA 1
ATOM 576 C C . GLY A 1 73 ? 4.765 -0.415 -7.163 1.00 97.12 73 GLY A C 1
ATOM 577 O O . GLY A 1 73 ? 5.539 -0.004 -8.028 1.00 97.12 73 GLY A O 1
ATOM 578 N N . VAL A 1 74 ? 3.477 -0.650 -7.435 1.00 95.62 74 VAL A N 1
ATOM 579 C CA . VAL A 1 74 ? 2.861 -0.446 -8.753 1.00 95.62 74 VAL A CA 1
ATOM 580 C C . VAL A 1 74 ? 3.039 0.988 -9.262 1.00 95.62 74 VAL A C 1
ATOM 582 O O . VAL A 1 74 ? 3.169 1.211 -10.466 1.00 95.62 74 VAL A O 1
ATOM 585 N N . SER A 1 75 ? 3.079 1.973 -8.357 1.00 93.50 75 SER A N 1
ATOM 586 C CA . SER A 1 75 ? 3.313 3.376 -8.709 1.00 93.50 75 SER A CA 1
ATOM 587 C C . SER A 1 75 ? 4.662 3.571 -9.395 1.00 93.50 75 SER A C 1
ATOM 589 O O . SER A 1 75 ? 4.727 4.295 -10.387 1.00 93.50 75 SER A O 1
ATOM 591 N N . TYR A 1 76 ? 5.697 2.891 -8.901 1.00 95.56 76 TYR A N 1
ATOM 592 C CA . TYR A 1 76 ? 7.061 2.978 -9.414 1.00 95.56 76 TYR A CA 1
ATOM 593 C C . TYR A 1 76 ? 7.284 2.041 -10.585 1.00 95.56 76 TYR A C 1
ATOM 595 O O . TYR A 1 76 ? 7.814 2.477 -11.597 1.00 95.56 76 TYR A O 1
ATOM 603 N N . TYR A 1 77 ? 6.803 0.796 -10.503 1.00 95.44 77 TYR A N 1
ATOM 604 C CA . TYR A 1 77 ? 6.947 -0.200 -11.566 1.00 95.44 77 TYR A CA 1
ATOM 605 C C . TYR A 1 77 ? 6.577 0.357 -12.948 1.00 95.44 77 TYR A C 1
ATOM 607 O O . TYR A 1 77 ? 7.303 0.140 -13.912 1.00 95.44 77 TYR A O 1
ATOM 615 N N . LYS A 1 78 ? 5.502 1.154 -13.038 1.00 93.94 78 LYS A N 1
ATOM 616 C CA . LYS A 1 78 ? 5.045 1.804 -14.279 1.00 93.94 78 LYS A CA 1
ATOM 617 C C . LYS A 1 78 ? 6.079 2.706 -14.966 1.00 93.94 78 LYS A C 1
ATOM 619 O O . LYS A 1 78 ? 5.914 2.975 -16.151 1.00 93.94 78 LYS A O 1
ATOM 624 N N . ALA A 1 79 ? 7.104 3.190 -14.265 1.00 93.00 79 ALA A N 1
ATOM 625 C CA . ALA A 1 79 ? 8.105 4.083 -14.851 1.00 93.00 79 ALA A CA 1
ATOM 626 C C . ALA A 1 79 ? 8.940 3.394 -15.947 1.00 93.00 79 ALA A C 1
ATOM 628 O O . ALA A 1 79 ? 9.286 4.032 -16.939 1.00 93.00 79 ALA A O 1
ATOM 629 N N . ALA A 1 80 ? 9.208 2.091 -15.803 1.00 92.75 80 ALA A N 1
ATOM 630 C CA . ALA A 1 80 ? 9.947 1.303 -16.797 1.00 92.75 80 ALA A CA 1
ATOM 631 C C . ALA A 1 80 ? 9.273 -0.021 -17.192 1.00 92.75 80 ALA A C 1
ATOM 633 O O . ALA A 1 80 ? 9.563 -0.555 -18.257 1.00 92.75 80 ALA A O 1
ATOM 634 N N . ALA A 1 81 ? 8.364 -0.537 -16.361 1.00 93.69 81 ALA A N 1
ATOM 635 C CA . ALA A 1 81 ? 7.695 -1.826 -16.522 1.00 93.69 81 ALA A CA 1
ATOM 636 C C . ALA A 1 81 ? 8.652 -2.975 -16.922 1.00 93.69 81 ALA A C 1
ATOM 638 O O . ALA A 1 81 ? 8.411 -3.653 -17.928 1.00 93.69 81 ALA A O 1
ATOM 639 N N . PRO A 1 82 ? 9.745 -3.201 -16.161 1.00 94.19 82 PRO A N 1
ATOM 640 C CA . PRO A 1 82 ? 10.715 -4.238 -16.487 1.00 94.19 82 PRO A CA 1
ATOM 641 C C . PRO A 1 82 ? 10.103 -5.639 -16.402 1.00 94.19 82 PRO A C 1
ATOM 643 O O . PRO A 1 82 ? 9.123 -5.882 -15.690 1.00 94.19 82 PRO A O 1
ATOM 646 N N . SER A 1 83 ? 10.714 -6.586 -17.114 1.00 89.62 83 SER A N 1
ATOM 647 C CA . SER A 1 83 ? 10.282 -7.988 -17.119 1.00 89.62 83 SER A CA 1
ATOM 648 C C . SER A 1 83 ? 10.674 -8.751 -15.855 1.00 89.62 83 SER A C 1
ATOM 650 O O . SER A 1 83 ? 10.072 -9.782 -15.562 1.00 89.62 83 SER A O 1
ATOM 652 N N . ARG A 1 84 ? 11.697 -8.288 -15.126 1.00 96.06 84 ARG A N 1
ATOM 653 C CA . ARG A 1 84 ? 12.177 -8.928 -13.899 1.00 96.06 84 ARG A CA 1
ATOM 654 C C . ARG A 1 84 ? 11.739 -8.135 -12.672 1.00 96.06 84 ARG A C 1
ATOM 656 O O . ARG A 1 84 ? 11.864 -6.911 -12.627 1.00 96.06 84 ARG A O 1
ATOM 663 N N . ILE A 1 85 ? 11.247 -8.865 -11.678 1.00 97.88 85 ILE A N 1
ATOM 664 C CA . ILE A 1 85 ? 10.866 -8.351 -10.367 1.00 97.88 85 ILE A CA 1
ATOM 665 C C . ILE A 1 85 ? 11.654 -9.131 -9.321 1.00 97.88 85 ILE A C 1
ATOM 667 O O . ILE A 1 85 ? 11.578 -10.358 -9.294 1.00 97.88 85 ILE A O 1
ATOM 671 N N . ASP A 1 86 ? 12.363 -8.419 -8.451 1.00 97.81 86 ASP A N 1
ATOM 672 C CA . ASP A 1 86 ? 13.100 -9.012 -7.337 1.00 97.81 86 ASP A 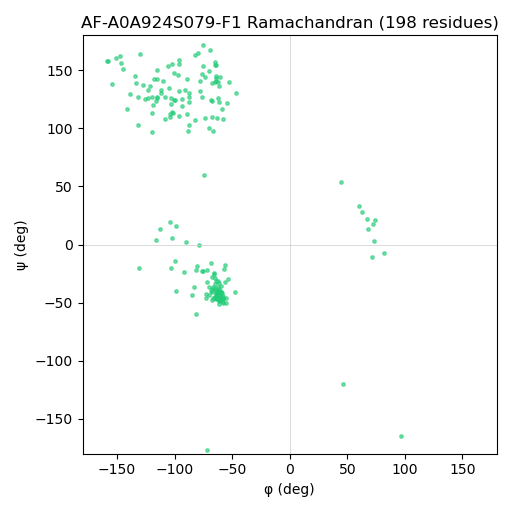CA 1
ATOM 673 C C . ASP A 1 86 ? 12.546 -8.501 -6.003 1.00 97.81 86 ASP A C 1
ATOM 675 O O . ASP A 1 86 ? 12.203 -7.324 -5.869 1.00 97.81 86 ASP A O 1
ATOM 679 N N . ILE A 1 87 ? 12.485 -9.381 -5.004 1.00 97.88 87 ILE A N 1
ATOM 680 C CA . ILE A 1 87 ? 12.082 -9.042 -3.635 1.00 97.88 87 ILE A CA 1
ATOM 681 C C . ILE A 1 87 ? 13.242 -9.357 -2.698 1.00 97.88 87 ILE A C 1
ATOM 683 O O . ILE A 1 87 ? 13.755 -10.475 -2.692 1.00 97.88 87 ILE A O 1
ATOM 687 N N . GLU A 1 88 ? 13.646 -8.375 -1.897 1.00 96.25 88 GLU A N 1
ATOM 688 C CA . GLU A 1 88 ? 14.760 -8.494 -0.963 1.00 96.25 88 GLU A CA 1
ATOM 689 C C . GLU A 1 88 ? 14.294 -8.615 0.491 1.00 96.25 88 GLU A C 1
ATOM 691 O O . GLU A 1 88 ? 13.205 -8.192 0.896 1.00 96.25 88 GLU A O 1
ATOM 696 N N . GLY A 1 89 ? 15.136 -9.259 1.301 1.00 89.06 89 GLY A N 1
ATOM 697 C CA . GLY A 1 89 ? 14.934 -9.416 2.743 1.00 89.06 89 GLY A CA 1
ATOM 698 C C . GLY A 1 89 ? 13.820 -10.383 3.160 1.00 89.06 89 GLY A C 1
ATOM 699 O O . GLY A 1 89 ? 13.732 -10.721 4.338 1.00 89.06 89 GLY A O 1
ATOM 700 N N . HIS A 1 90 ? 12.975 -10.847 2.237 1.00 90.38 90 HIS A N 1
ATOM 701 C CA . HIS A 1 90 ? 11.963 -11.866 2.502 1.00 90.38 90 HIS A CA 1
ATOM 702 C C . HIS A 1 90 ? 11.533 -12.590 1.225 1.00 90.38 90 HIS A C 1
ATOM 704 O O . HIS A 1 90 ? 11.666 -12.069 0.122 1.00 90.38 90 HIS A O 1
ATOM 710 N N . ALA A 1 91 ? 10.990 -13.791 1.402 1.00 92.88 91 ALA A N 1
ATOM 711 C CA . ALA A 1 91 ? 10.352 -14.554 0.344 1.00 92.88 91 ALA A CA 1
ATOM 712 C C . ALA A 1 91 ? 8.825 -14.466 0.458 1.00 92.88 91 ALA A C 1
ATOM 714 O O . ALA A 1 91 ? 8.293 -14.267 1.554 1.00 92.88 91 ALA A O 1
ATOM 715 N N . ILE A 1 92 ? 8.141 -14.657 -0.668 1.00 95.06 92 ILE A N 1
ATOM 716 C CA . ILE A 1 92 ? 6.688 -14.825 -0.725 1.00 95.06 92 ILE A CA 1
ATOM 717 C C . ILE A 1 92 ? 6.340 -16.225 -1.227 1.00 95.06 92 ILE A C 1
ATOM 719 O O . ILE A 1 92 ? 7.102 -16.833 -1.987 1.00 95.06 92 ILE A O 1
ATOM 723 N N . ASP A 1 93 ? 5.199 -16.731 -0.772 1.00 94.31 93 ASP A N 1
ATOM 724 C CA . ASP A 1 93 ? 4.638 -17.995 -1.237 1.00 94.31 93 ASP A CA 1
ATOM 725 C C . ASP A 1 93 ? 4.008 -17.859 -2.636 1.00 94.31 93 ASP A C 1
ATOM 727 O O . ASP A 1 93 ? 3.891 -16.768 -3.209 1.00 94.31 93 ASP A O 1
ATOM 731 N N . ALA A 1 94 ? 3.626 -19.003 -3.206 1.00 95.19 94 ALA A N 1
ATOM 732 C CA . ALA A 1 94 ? 3.032 -19.074 -4.535 1.00 95.19 94 ALA A CA 1
ATOM 733 C C . ALA A 1 94 ? 1.697 -18.315 -4.634 1.00 95.19 94 ALA A C 1
ATOM 735 O O . ALA A 1 94 ? 1.442 -17.680 -5.658 1.00 95.19 94 ALA A O 1
ATOM 736 N N . ASP A 1 95 ? 0.881 -18.332 -3.578 1.00 94.50 95 ASP A N 1
ATOM 737 C CA . ASP A 1 95 ? -0.432 -17.680 -3.561 1.00 94.50 95 ASP A CA 1
ATOM 738 C C . ASP A 1 95 ? -0.291 -16.153 -3.564 1.00 94.50 95 ASP A C 1
ATOM 740 O O . ASP A 1 95 ? -0.94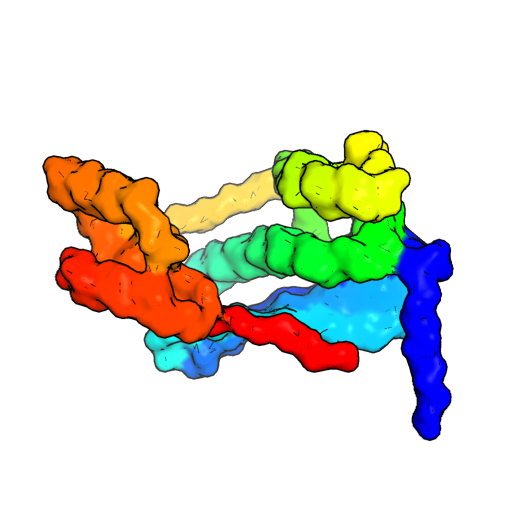8 -15.455 -4.339 1.00 94.50 95 ASP A O 1
ATOM 744 N N . THR A 1 96 ? 0.633 -15.620 -2.763 1.00 95.31 96 THR A N 1
ATOM 745 C CA . THR A 1 96 ? 0.960 -14.192 -2.736 1.00 95.31 96 THR A CA 1
ATOM 746 C C . THR A 1 96 ? 1.556 -13.748 -4.071 1.00 95.31 96 THR A C 1
ATOM 748 O O . THR A 1 96 ? 1.171 -12.704 -4.599 1.00 95.31 96 THR A O 1
ATOM 751 N N . ALA A 1 97 ? 2.462 -14.536 -4.660 1.00 96.81 97 ALA A N 1
ATOM 752 C CA . ALA A 1 97 ? 3.039 -14.228 -5.968 1.00 96.81 97 ALA A CA 1
ATOM 753 C C . ALA A 1 97 ? 1.981 -14.230 -7.086 1.00 96.81 97 ALA A C 1
ATOM 755 O O . ALA A 1 97 ? 2.000 -13.351 -7.955 1.00 96.81 97 ALA A O 1
ATOM 756 N N . ALA A 1 98 ? 1.034 -15.173 -7.050 1.00 96.06 98 ALA A N 1
ATOM 757 C CA . ALA A 1 98 ? -0.089 -15.226 -7.980 1.00 96.06 98 ALA A CA 1
ATOM 758 C C . ALA A 1 98 ? -1.002 -14.000 -7.825 1.00 96.06 98 ALA A C 1
ATOM 760 O O . ALA A 1 98 ? -1.287 -13.331 -8.818 1.00 96.06 98 ALA A O 1
ATOM 761 N N . LEU A 1 99 ? -1.365 -13.642 -6.587 1.00 96.25 99 LEU A N 1
ATOM 762 C CA . LEU A 1 99 ? -2.172 -12.457 -6.287 1.00 96.25 99 LEU A CA 1
ATOM 763 C C . LEU A 1 99 ? -1.511 -11.167 -6.794 1.00 96.25 99 LEU A C 1
ATOM 765 O O . LEU A 1 99 ? -2.173 -10.335 -7.411 1.00 96.25 99 LEU A O 1
ATOM 769 N N . MET A 1 100 ? -0.209 -10.983 -6.552 1.00 97.62 100 MET A N 1
ATOM 770 C CA . MET A 1 100 ? 0.515 -9.791 -7.016 1.00 97.62 100 MET A CA 1
ATOM 771 C C . MET A 1 100 ? 0.647 -9.749 -8.538 1.00 97.62 100 MET A C 1
ATOM 773 O O . MET A 1 100 ? 0.491 -8.685 -9.139 1.00 97.62 100 MET A O 1
ATOM 777 N N . THR A 1 101 ? 0.871 -10.902 -9.170 1.00 96.50 101 THR A N 1
ATOM 778 C CA . THR A 1 101 ? 0.894 -11.013 -10.633 1.00 96.50 101 THR A CA 1
ATOM 779 C C . THR A 1 101 ? -0.453 -10.608 -11.231 1.00 96.50 101 THR A C 1
ATOM 781 O O . THR A 1 101 ? -0.488 -9.774 -12.134 1.00 96.50 101 THR A O 1
ATOM 784 N N . GLU A 1 102 ? -1.560 -11.120 -10.688 1.00 95.44 102 GLU A N 1
ATOM 785 C CA . GLU A 1 102 ? -2.913 -10.773 -11.129 1.00 95.44 102 GLU A CA 1
ATOM 786 C C . GLU A 1 102 ? -3.221 -9.285 -10.912 1.00 95.44 102 GLU A C 1
ATOM 788 O O . GLU A 1 102 ? -3.717 -8.613 -11.818 1.00 95.44 102 GLU A O 1
ATOM 793 N N . LEU A 1 103 ? -2.882 -8.750 -9.734 1.00 96.25 103 LEU A N 1
ATOM 794 C CA . LEU A 1 103 ? -3.096 -7.344 -9.397 1.00 96.25 103 LEU A CA 1
ATOM 795 C C . LEU A 1 103 ? -2.394 -6.418 -10.389 1.00 96.25 103 LEU A C 1
ATOM 797 O O . LEU A 1 103 ? -2.987 -5.438 -10.838 1.00 96.25 103 LEU A O 1
ATOM 801 N N . TYR A 1 104 ? -1.147 -6.720 -10.742 1.00 96.44 104 TYR A N 1
ATOM 802 C CA . TYR A 1 104 ? -0.382 -5.911 -11.685 1.00 96.44 104 TYR A CA 1
ATOM 803 C C . TYR A 1 104 ? -0.886 -6.088 -13.117 1.00 96.44 104 TYR A C 1
ATOM 805 O O . TYR A 1 104 ? -1.082 -5.100 -13.819 1.00 96.44 104 TYR A O 1
ATOM 813 N N . GLU A 1 105 ? -1.121 -7.323 -13.556 1.00 93.19 105 GLU A N 1
ATOM 814 C CA . GLU A 1 105 ? -1.558 -7.610 -14.923 1.00 93.19 105 GLU A CA 1
ATOM 815 C C . GLU A 1 105 ? -2.929 -6.987 -15.225 1.00 93.19 105 GLU A C 1
ATOM 817 O O . GLU A 1 105 ? -3.090 -6.316 -16.247 1.00 93.19 105 GLU A O 1
ATOM 822 N N . ASN A 1 106 ? -3.890 -7.137 -14.309 1.00 92.06 106 ASN A N 1
ATOM 823 C CA . ASN A 1 106 ? -5.247 -6.617 -14.474 1.00 92.06 106 ASN A CA 1
ATOM 824 C C . ASN A 1 106 ? -5.357 -5.136 -14.084 1.00 92.06 106 ASN A C 1
ATOM 826 O O . ASN A 1 106 ? -6.071 -4.370 -14.733 1.00 92.06 106 ASN A O 1
ATOM 830 N N . GLY A 1 107 ? -4.635 -4.703 -13.048 1.00 92.75 107 GLY A N 1
ATOM 831 C CA . GLY A 1 107 ? -4.669 -3.321 -12.562 1.00 92.75 107 GLY A CA 1
ATOM 832 C C . GLY A 1 107 ? -3.974 -2.322 -13.489 1.00 92.75 107 GLY A C 1
ATOM 833 O O . GLY A 1 107 ? -4.285 -1.132 -13.455 1.00 92.75 107 GLY A O 1
ATOM 834 N N . LEU A 1 108 ? -3.060 -2.784 -14.349 1.00 94.44 108 LEU A N 1
ATOM 835 C CA . L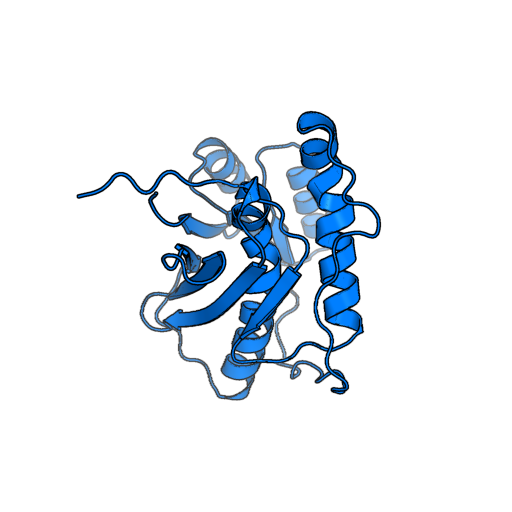EU A 1 108 ? -2.322 -1.943 -15.296 1.00 94.44 108 LEU A CA 1
ATOM 836 C C . LEU A 1 108 ? -2.902 -1.954 -16.717 1.00 94.44 108 LEU A C 1
ATOM 838 O O . LEU A 1 108 ? -2.231 -1.497 -17.641 1.00 94.44 108 LEU A O 1
ATOM 842 N N . GLY A 1 109 ? -4.140 -2.415 -16.916 1.00 92.25 109 GLY A N 1
ATOM 843 C CA . GLY A 1 109 ? -4.764 -2.505 -18.242 1.00 92.25 109 GLY A CA 1
ATOM 844 C C . GLY A 1 109 ? -4.790 -1.180 -19.019 1.00 92.25 109 GLY A C 1
ATOM 845 O O . GLY A 1 109 ? -4.329 -1.128 -20.160 1.00 92.25 109 GLY A O 1
ATOM 846 N N . GLU A 1 110 ? -5.257 -0.085 -18.404 1.00 93.69 110 GLU A N 1
ATOM 847 C CA . GLU A 1 110 ? -5.252 1.239 -19.056 1.00 93.69 110 GLU A CA 1
ATOM 848 C C . GLU A 1 110 ? -3.821 1.719 -19.335 1.00 93.69 110 GLU A C 1
ATOM 850 O O . GLU A 1 110 ? -3.534 2.233 -20.417 1.00 93.69 110 GLU A O 1
ATOM 855 N N . PHE A 1 111 ? -2.905 1.519 -18.382 1.00 94.31 111 PHE A N 1
ATOM 856 C CA . PHE A 1 111 ? -1.494 1.866 -18.555 1.00 94.31 111 PHE A CA 1
ATOM 857 C C . PHE A 1 111 ? -0.885 1.126 -19.754 1.00 94.31 111 PHE A C 1
ATOM 859 O O . PHE A 1 111 ? -0.244 1.755 -20.595 1.00 94.31 111 PHE A O 1
ATOM 866 N N . ALA A 1 112 ? -1.132 -0.179 -19.871 1.00 92.75 112 ALA A N 1
ATOM 867 C CA . ALA A 1 112 ? -0.659 -0.999 -20.976 1.00 92.75 112 ALA A CA 1
ATOM 868 C C . ALA A 1 112 ? -1.227 -0.511 -22.315 1.00 92.75 112 ALA A C 1
ATOM 870 O O . ALA A 1 112 ? -0.470 -0.277 -23.257 1.00 92.75 112 ALA A O 1
ATOM 871 N N . TYR A 1 113 ? -2.541 -0.273 -22.367 1.00 94.06 113 TYR A N 1
ATOM 872 C CA . TYR A 1 113 ? -3.226 0.227 -23.557 1.00 94.06 113 TYR A CA 1
ATOM 873 C C . TYR A 1 113 ? -2.653 1.571 -24.027 1.00 94.06 113 TYR A C 1
ATOM 875 O O . TYR A 1 113 ? -2.271 1.715 -25.187 1.00 94.06 113 TYR A O 1
ATOM 883 N N . ARG A 1 114 ? -2.519 2.542 -23.115 1.00 95.06 114 ARG A N 1
ATOM 884 C CA . ARG A 1 114 ? -2.029 3.893 -23.437 1.00 95.06 114 ARG A CA 1
ATOM 885 C C . ARG A 1 114 ? -0.574 3.924 -23.893 1.00 95.06 114 ARG A C 1
ATOM 887 O O . ARG A 1 114 ? -0.199 4.844 -24.611 1.00 95.06 114 ARG A O 1
ATOM 894 N N . ASN A 1 115 ? 0.230 2.944 -23.488 1.00 91.88 115 ASN A N 1
ATOM 895 C CA . ASN A 1 115 ? 1.648 2.860 -23.838 1.00 91.88 115 ASN A CA 1
ATOM 896 C C . ASN A 1 115 ? 1.942 1.839 -24.952 1.00 91.88 115 ASN A C 1
ATOM 898 O O . ASN A 1 115 ? 3.110 1.592 -25.243 1.00 91.88 115 ASN A O 1
ATOM 902 N N . GLY A 1 116 ? 0.920 1.232 -25.570 1.00 91.88 116 GLY A N 1
ATOM 903 C CA . GLY A 1 116 ? 1.110 0.221 -26.619 1.00 91.88 116 GLY A CA 1
ATOM 904 C C . GLY A 1 116 ? 1.831 -1.039 -26.126 1.00 91.88 116 GLY A C 1
ATOM 905 O O . GLY A 1 116 ? 2.539 -1.696 -26.887 1.00 91.88 116 GLY A O 1
ATOM 906 N N . MET A 1 117 ? 1.690 -1.364 -24.840 1.00 89.56 117 MET A N 1
ATOM 907 C CA . MET A 1 117 ? 2.361 -2.487 -24.195 1.00 89.56 117 MET A CA 1
ATOM 908 C C . MET A 1 117 ? 1.420 -3.682 -24.053 1.00 89.56 117 MET A C 1
ATOM 910 O 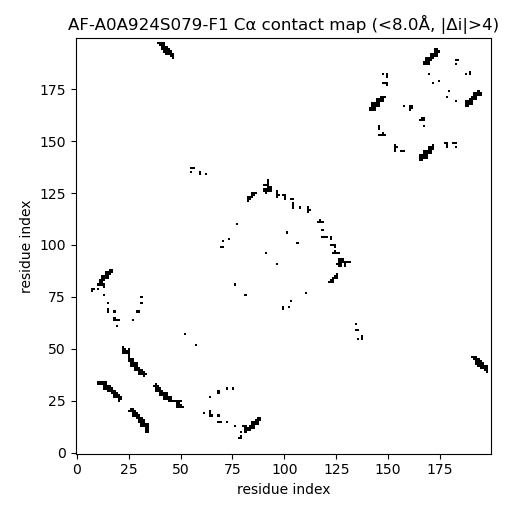O . MET A 1 117 ? 0.227 -3.542 -23.799 1.00 89.56 117 MET A O 1
ATOM 914 N N . VAL A 1 118 ? 1.987 -4.884 -24.131 1.00 89.00 118 VAL A N 1
ATOM 915 C CA . VAL A 1 118 ? 1.303 -6.126 -23.748 1.00 89.00 118 VAL A CA 1
ATOM 916 C C . VAL A 1 118 ? 1.928 -6.610 -22.451 1.00 89.00 118 VAL A C 1
ATOM 918 O O . VAL A 1 118 ? 3.070 -7.066 -22.483 1.00 89.00 118 VAL A O 1
ATOM 921 N N . LEU A 1 119 ? 1.201 -6.491 -21.338 1.00 87.44 119 LEU A N 1
ATOM 922 C CA . LEU A 1 119 ? 1.642 -6.962 -20.016 1.00 87.44 119 LEU A CA 1
ATOM 923 C C . LEU A 1 119 ? 1.190 -8.395 -19.712 1.00 87.44 119 LEU A C 1
ATOM 925 O O . LEU A 1 119 ? 1.839 -9.085 -18.930 1.00 87.44 119 LEU A O 1
ATOM 929 N N . ARG A 1 120 ? 0.119 -8.853 -20.372 1.00 88.44 120 ARG A N 1
ATOM 930 C CA . ARG A 1 120 ? -0.461 -10.182 -20.171 1.00 88.44 120 ARG A CA 1
ATOM 931 C C . ARG A 1 120 ? 0.578 -11.288 -20.360 1.00 88.44 120 ARG A C 1
ATOM 933 O O . ARG A 1 120 ? 1.188 -11.381 -21.426 1.00 88.44 120 ARG A O 1
ATOM 940 N N . GLY A 1 121 ? 0.782 -12.107 -19.331 1.00 88.44 121 GLY A N 1
ATOM 941 C CA . GLY A 1 121 ? 1.755 -13.201 -19.302 1.00 88.44 121 GLY A CA 1
ATOM 942 C C . GLY A 1 121 ? 3.224 -12.772 -19.193 1.00 88.44 121 GLY A C 1
ATOM 943 O O . GLY A 1 121 ? 4.107 -13.637 -19.232 1.00 88.44 121 GLY A O 1
ATOM 944 N N . LYS A 1 122 ? 3.503 -11.465 -19.070 1.00 89.88 122 LYS A N 1
ATOM 945 C CA . LYS A 1 122 ? 4.865 -10.912 -18.955 1.00 89.88 122 LYS A CA 1
ATOM 946 C C . LYS A 1 122 ? 5.239 -10.496 -17.540 1.00 89.88 122 LYS A C 1
ATOM 948 O O . LYS A 1 122 ? 6.426 -10.396 -17.250 1.00 89.88 122 LYS A O 1
ATOM 953 N N . ILE A 1 123 ? 4.257 -10.264 -16.675 1.00 93.44 123 ILE A N 1
ATOM 954 C CA . ILE A 1 123 ? 4.500 -9.952 -15.269 1.00 93.44 123 ILE A CA 1
ATOM 955 C C . ILE A 1 123 ? 4.591 -11.266 -14.504 1.00 93.44 123 ILE A C 1
ATOM 957 O O . ILE A 1 123 ? 3.710 -12.114 -14.619 1.00 93.44 123 ILE A O 1
ATOM 961 N N . ARG A 1 124 ? 5.675 -11.454 -13.749 1.00 93.88 124 ARG A N 1
ATOM 962 C CA . ARG A 1 124 ? 5.846 -12.608 -12.862 1.00 93.88 124 ARG A CA 1
ATOM 963 C C . ARG A 1 124 ? 6.529 -12.166 -11.583 1.00 93.88 124 ARG A C 1
ATOM 965 O O . ARG A 1 124 ? 7.676 -11.724 -11.616 1.00 93.88 124 ARG A O 1
ATOM 972 N N . PHE A 1 125 ? 5.826 -12.307 -10.469 1.00 96.81 125 PHE A N 1
ATOM 973 C CA . PHE A 1 125 ? 6.440 -12.172 -9.154 1.00 96.81 125 PHE A CA 1
ATOM 974 C C . PHE A 1 125 ? 7.221 -13.447 -8.799 1.00 96.81 125 PHE A C 1
ATOM 976 O O . PHE A 1 125 ? 6.757 -14.548 -9.116 1.00 96.81 125 PHE A O 1
ATOM 983 N N . PRO A 1 126 ? 8.398 -13.331 -8.158 1.00 96.25 126 PRO A N 1
ATOM 984 C CA . PRO A 1 126 ? 9.147 -14.493 -7.702 1.00 96.25 126 PRO A CA 1
ATOM 985 C C . PRO A 1 126 ? 8.384 -15.195 -6.575 1.00 96.25 126 PRO A C 1
ATOM 987 O O . PRO A 1 126 ? 7.845 -14.541 -5.687 1.00 96.25 126 PRO A O 1
ATOM 990 N N . ALA A 1 127 ? 8.372 -16.526 -6.595 1.00 95.12 127 ALA A N 1
ATOM 991 C CA . ALA A 1 127 ? 7.782 -17.354 -5.548 1.00 95.12 127 ALA A CA 1
ATOM 992 C C . ALA A 1 127 ? 8.845 -18.305 -4.998 1.00 95.12 127 ALA A C 1
ATOM 994 O O . ALA A 1 127 ? 9.556 -18.955 -5.767 1.00 95.12 127 ALA A O 1
ATOM 995 N N . ALA A 1 128 ? 8.949 -18.403 -3.676 1.00 91.25 128 ALA A N 1
ATOM 996 C CA . ALA A 1 128 ? 9.772 -19.418 -3.033 1.00 91.25 128 ALA A CA 1
ATOM 997 C C . ALA A 1 128 ? 8.916 -20.627 -2.638 1.00 91.25 128 ALA A C 1
ATOM 999 O O . ALA A 1 128 ? 7.717 -20.501 -2.393 1.00 91.25 128 ALA A O 1
ATOM 1000 N N . ALA A 1 129 ? 9.548 -21.796 -2.516 1.00 84.56 129 ALA A N 1
ATOM 1001 C CA . ALA A 1 129 ? 8.927 -23.000 -1.963 1.00 84.56 129 ALA A CA 1
ATOM 1002 C C . ALA A 1 129 ? 8.799 -22.899 -0.429 1.00 84.56 129 ALA A C 1
ATOM 1004 O O . ALA A 1 129 ? 9.378 -23.686 0.318 1.00 84.56 129 ALA A O 1
ATOM 1005 N N . VAL A 1 130 ? 8.078 -21.881 0.034 1.00 81.19 130 VAL A N 1
ATOM 1006 C CA . VAL A 1 130 ? 7.751 -21.639 1.439 1.00 81.19 130 VAL A CA 1
ATOM 1007 C C . VAL A 1 130 ? 6.260 -21.879 1.645 1.00 81.19 130 VAL A C 1
ATOM 1009 O O . VAL A 1 130 ? 5.446 -21.559 0.780 1.00 81.19 130 VAL A O 1
ATOM 1012 N N . GLY A 1 131 ? 5.903 -22.487 2.775 1.00 76.88 131 GLY A N 1
ATOM 1013 C CA . GLY A 1 131 ? 4.501 -22.630 3.155 1.00 76.88 131 GLY A CA 1
ATOM 1014 C C . GLY A 1 131 ? 3.907 -21.279 3.544 1.00 76.88 131 GLY A C 1
ATOM 1015 O O . GLY A 1 131 ? 4.615 -20.428 4.086 1.00 76.88 131 GLY A O 1
ATOM 1016 N N . ALA A 1 132 ? 2.610 -21.102 3.300 1.00 75.38 132 ALA A N 1
ATOM 1017 C CA . ALA A 1 132 ? 1.886 -19.940 3.793 1.00 75.38 132 ALA A CA 1
ATOM 1018 C C . ALA A 1 132 ? 1.929 -19.919 5.329 1.00 75.38 132 ALA A C 1
ATOM 1020 O O . ALA A 1 132 ? 1.497 -20.873 5.985 1.00 75.38 132 ALA A O 1
ATOM 1021 N N . THR A 1 133 ? 2.438 -18.832 5.908 1.00 75.75 133 THR A N 1
ATOM 1022 C CA . THR A 1 133 ? 2.372 -18.610 7.356 1.00 75.75 133 THR A CA 1
ATOM 1023 C C . THR A 1 133 ? 1.072 -17.874 7.669 1.00 75.75 133 THR A C 1
ATOM 1025 O O . THR A 1 133 ? 0.927 -16.714 7.272 1.00 75.75 133 THR A O 1
ATOM 1028 N N . PRO A 1 134 ? 0.106 -18.504 8.359 1.00 76.62 134 PRO A N 1
ATOM 1029 C CA . PRO A 1 134 ? -1.135 -17.832 8.708 1.00 76.62 134 PRO A CA 1
ATOM 1030 C C . PRO A 1 134 ? -0.860 -16.672 9.668 1.00 76.62 134 PRO A C 1
ATOM 1032 O O . PRO A 1 134 ? -0.066 -16.793 10.601 1.00 76.62 134 PRO A O 1
ATOM 1035 N N . ALA A 1 135 ? -1.550 -15.551 9.457 1.00 77.25 135 ALA A N 1
ATOM 1036 C CA . ALA A 1 135 ? -1.472 -14.423 10.374 1.00 77.25 135 ALA A CA 1
ATOM 1037 C C . ALA A 1 135 ? -2.033 -14.813 11.757 1.00 77.25 135 ALA A C 1
ATOM 1039 O O . ALA A 1 135 ? -3.056 -15.507 11.831 1.00 77.25 135 ALA A O 1
ATOM 1040 N N . PRO A 1 136 ? -1.418 -14.351 12.861 1.00 81.56 136 PRO A N 1
ATOM 1041 C CA . PRO A 1 136 ? -1.913 -14.648 14.197 1.00 81.56 136 PRO A CA 1
ATOM 1042 C C . PRO A 1 136 ? -3.302 -14.034 14.421 1.00 81.56 136 PRO A C 1
ATOM 1044 O O . PRO A 1 136 ? -3.596 -12.914 13.995 1.00 81.56 136 PRO A O 1
ATOM 1047 N N . ALA A 1 137 ? -4.167 -14.749 15.144 1.00 85.38 137 ALA A N 1
ATOM 1048 C CA . ALA A 1 137 ? -5.466 -14.226 15.547 1.00 85.38 137 ALA A CA 1
ATOM 1049 C C . ALA A 1 137 ? -5.291 -13.188 16.668 1.00 85.38 137 ALA A C 1
ATOM 1051 O O . ALA A 1 137 ? -4.994 -13.529 17.809 1.00 85.38 137 ALA A O 1
ATOM 1052 N N . LEU A 1 138 ? -5.506 -11.910 16.351 1.00 89.81 138 LEU A N 1
ATOM 1053 C CA . LEU A 1 138 ? -5.294 -10.799 17.292 1.00 89.81 138 LEU A CA 1
ATOM 1054 C C . LEU A 1 138 ? -6.528 -10.426 18.133 1.00 89.81 138 LEU A C 1
ATOM 1056 O O . LEU A 1 138 ? -6.482 -9.451 18.884 1.00 89.81 138 LEU A O 1
ATOM 1060 N N . GLY A 1 139 ? -7.650 -11.140 17.977 1.00 90.56 139 GLY A N 1
ATOM 1061 C CA . GLY A 1 139 ? -8.897 -10.834 18.692 1.00 90.56 139 GLY A CA 1
ATOM 1062 C C . GLY A 1 139 ? -9.440 -9.430 18.398 1.00 90.56 139 GLY A C 1
ATOM 1063 O O . GLY A 1 139 ? -10.000 -8.781 19.280 1.00 90.56 139 GLY A O 1
ATOM 1064 N N . LEU A 1 140 ? -9.231 -8.925 17.176 1.00 90.94 140 LEU A N 1
ATOM 1065 C CA . LEU A 1 140 ? -9.683 -7.588 16.793 1.00 90.94 140 LEU A CA 1
ATOM 1066 C C . LEU A 1 140 ? -11.208 -7.496 16.871 1.00 90.94 140 LEU A C 1
ATOM 1068 O O . LEU A 1 140 ? -11.932 -8.406 16.462 1.00 90.94 140 LEU A O 1
ATOM 1072 N N . ARG A 1 141 ? -11.703 -6.357 17.360 1.00 92.88 141 ARG A N 1
ATOM 1073 C CA . ARG A 1 141 ? -13.140 -6.075 17.367 1.00 92.88 141 ARG A CA 1
ATOM 1074 C C . ARG A 1 141 ? -13.690 -6.077 15.940 1.00 92.88 141 ARG A C 1
ATOM 1076 O O . ARG A 1 141 ? -13.042 -5.577 15.021 1.00 92.88 141 ARG A O 1
ATOM 1083 N N . LYS A 1 142 ? -14.924 -6.554 15.772 1.00 93.25 142 LYS A N 1
ATOM 1084 C CA . LYS A 1 142 ? -15.648 -6.442 14.501 1.00 93.25 142 LYS A CA 1
ATOM 1085 C C . LYS A 1 142 ? -15.873 -4.962 14.182 1.00 93.25 142 LYS A C 1
ATOM 1087 O O . LYS A 1 142 ? -16.651 -4.293 14.857 1.00 93.25 142 LYS A O 1
ATOM 1092 N N . HIS A 1 143 ? -15.166 -4.449 13.181 1.00 95.69 143 HIS A N 1
ATOM 1093 C CA . HIS A 1 143 ? -15.219 -3.043 12.785 1.00 95.69 143 HIS A CA 1
ATOM 1094 C C . HIS A 1 143 ? -14.834 -2.892 11.316 1.00 95.69 143 HIS A C 1
ATOM 1096 O O . HIS A 1 143 ? -13.891 -3.533 10.860 1.00 95.69 143 HIS A O 1
ATOM 1102 N N . ALA A 1 144 ? -15.552 -2.045 10.584 1.00 96.44 144 ALA A N 1
ATOM 1103 C CA . ALA A 1 144 ? -15.286 -1.784 9.176 1.00 96.44 144 ALA A CA 1
ATOM 1104 C C . ALA A 1 144 ? -14.432 -0.521 8.994 1.00 96.44 144 ALA A C 1
ATOM 1106 O O . ALA A 1 144 ? -14.740 0.539 9.541 1.00 96.44 144 ALA A O 1
ATOM 1107 N N . LEU A 1 145 ? -13.385 -0.616 8.176 1.00 96.00 145 LEU A N 1
ATOM 1108 C CA . LEU A 1 145 ? -12.721 0.552 7.598 1.00 96.00 145 LEU A CA 1
ATOM 1109 C C . LEU A 1 145 ? -13.311 0.773 6.207 1.00 96.00 145 LEU A C 1
ATOM 1111 O O . LEU A 1 145 ? -13.114 -0.046 5.312 1.00 96.00 145 LEU A O 1
ATOM 1115 N N . VAL A 1 146 ? -14.081 1.846 6.038 1.00 95.75 146 VAL A N 1
ATOM 1116 C CA . VAL A 1 146 ? -14.814 2.106 4.794 1.00 95.75 146 VAL A CA 1
ATOM 1117 C C . VAL A 1 146 ? -14.064 3.139 3.977 1.00 95.75 146 VAL A C 1
ATOM 1119 O O . VAL A 1 146 ? -13.971 4.297 4.382 1.00 95.75 146 VAL A O 1
ATOM 1122 N N . ALA A 1 147 ? -13.532 2.719 2.831 1.00 94.44 147 ALA A N 1
ATOM 1123 C CA . ALA A 1 147 ? -12.865 3.621 1.904 1.00 94.44 147 ALA A CA 1
ATOM 1124 C C . ALA A 1 147 ? -13.848 4.682 1.381 1.00 94.44 147 ALA A C 1
ATOM 1126 O O . ALA A 1 147 ? -14.906 4.343 0.846 1.00 94.44 147 ALA A O 1
ATOM 1127 N N . ILE A 1 148 ? -13.497 5.962 1.519 1.00 92.31 148 ILE A N 1
ATOM 1128 C CA . ILE A 1 148 ? -14.285 7.083 0.997 1.00 92.31 148 ILE A CA 1
ATOM 1129 C C . ILE A 1 148 ? -13.506 7.830 -0.087 1.00 92.31 148 ILE A C 1
ATOM 1131 O O . ILE A 1 148 ? -12.366 8.240 0.111 1.00 92.31 148 ILE A O 1
ATOM 1135 N N . GLY A 1 149 ? -14.138 7.988 -1.253 1.00 82.81 149 GLY A N 1
ATOM 1136 C CA . GLY A 1 149 ? -13.536 8.609 -2.441 1.00 82.81 149 GLY A CA 1
ATOM 1137 C C . GLY A 1 149 ? -14.210 9.908 -2.889 1.00 82.81 149 GLY A C 1
ATOM 1138 O O . GLY A 1 149 ? -13.863 10.440 -3.936 1.00 82.81 149 GLY A O 1
ATOM 1139 N N . GLY A 1 150 ? -15.202 10.407 -2.141 1.00 77.12 150 GLY A N 1
ATOM 1140 C CA . GLY A 1 150 ? -16.021 11.572 -2.518 1.00 77.12 150 GLY A CA 1
ATOM 1141 C C . GLY A 1 150 ? -17.168 11.256 -3.490 1.00 77.12 150 GLY A C 1
ATOM 1142 O O . GLY A 1 150 ? -18.016 12.105 -3.746 1.00 77.12 150 GLY A O 1
ATOM 1143 N N . GLY A 1 151 ? -17.230 10.025 -4.004 1.00 82.31 151 GLY A N 1
ATOM 1144 C CA . GLY A 1 151 ? -18.343 9.526 -4.809 1.00 82.31 151 GLY A CA 1
ATOM 1145 C C . GLY A 1 151 ? -19.529 9.033 -3.970 1.00 82.31 151 GLY A C 1
ATOM 1146 O O . GLY A 1 151 ? -19.407 8.722 -2.782 1.00 82.31 151 GLY A O 1
ATOM 1147 N N . LYS A 1 152 ? -20.690 8.901 -4.621 1.00 87.25 152 LYS A N 1
ATOM 1148 C CA . LYS A 1 152 ? -21.928 8.408 -3.992 1.00 87.25 152 LYS A CA 1
ATOM 1149 C C . LYS A 1 152 ? -21.848 6.945 -3.537 1.00 87.25 152 LYS A C 1
ATOM 1151 O O . LYS A 1 152 ? -22.474 6.589 -2.546 1.00 87.25 152 LYS A O 1
ATOM 1156 N N . ASP A 1 153 ? -21.043 6.114 -4.197 1.00 89.62 153 ASP A N 1
ATOM 1157 C CA . ASP A 1 153 ? -21.006 4.670 -3.926 1.00 89.62 153 ASP A CA 1
ATOM 1158 C C . ASP A 1 153 ? -20.445 4.365 -2.529 1.00 89.62 153 ASP A C 1
ATOM 1160 O O . ASP A 1 153 ? -20.978 3.522 -1.811 1.00 89.62 153 ASP A O 1
ATOM 1164 N N . SER A 1 154 ? -19.449 5.136 -2.071 1.00 91.00 154 SER A N 1
ATOM 1165 C CA . SER A 1 154 ? -18.963 5.027 -0.690 1.00 91.00 154 SER A CA 1
ATOM 1166 C C . SER A 1 154 ? -20.038 5.368 0.350 1.00 91.00 154 SER A C 1
ATOM 1168 O O . SER A 1 154 ? -20.054 4.759 1.417 1.00 91.00 154 SER A O 1
ATOM 1170 N N . LEU A 1 155 ? -20.977 6.275 0.043 1.00 90.69 155 LEU A N 1
ATOM 1171 C CA . LEU A 1 155 ? -22.096 6.587 0.943 1.00 90.69 155 LEU A CA 1
ATOM 1172 C C . LEU A 1 155 ? -23.092 5.428 1.024 1.00 90.69 155 LEU A C 1
ATOM 1174 O O . LEU A 1 155 ? -23.598 5.138 2.104 1.00 90.69 155 LEU A O 1
ATOM 1178 N N . VAL A 1 156 ? -23.329 4.723 -0.087 1.00 93.44 156 VAL A N 1
ATOM 1179 C CA . VAL A 1 156 ? -24.179 3.524 -0.090 1.00 93.44 156 VAL A CA 1
ATOM 1180 C C . VAL A 1 156 ? -23.599 2.456 0.839 1.00 93.44 156 VAL A C 1
ATOM 1182 O O . VAL A 1 156 ? -24.328 1.920 1.672 1.00 93.44 156 VAL A O 1
ATOM 1185 N N . SER A 1 157 ? -22.288 2.201 0.766 1.00 93.94 157 SER A N 1
ATOM 1186 C CA . SER A 1 157 ? -21.604 1.262 1.667 1.00 93.94 157 SER A CA 1
ATOM 1187 C C . SER A 1 157 ? -21.718 1.675 3.138 1.00 93.94 157 SER A C 1
ATOM 1189 O O . SER A 1 157 ? -22.010 0.838 3.994 1.00 93.94 157 SER A O 1
ATOM 1191 N N . ILE A 1 158 ? -21.545 2.967 3.433 1.00 94.75 158 ILE A N 1
ATOM 1192 C CA . ILE A 1 158 ? -21.667 3.518 4.790 1.00 94.75 158 ILE A CA 1
ATOM 1193 C C . ILE A 1 158 ? -23.075 3.302 5.357 1.00 94.75 158 ILE A C 1
ATOM 1195 O O . ILE A 1 158 ? -23.226 2.839 6.491 1.00 94.75 158 ILE A O 1
ATOM 1199 N N . GLU A 1 159 ? -24.111 3.616 4.580 1.00 94.88 159 GLU A N 1
ATOM 1200 C CA . GLU A 1 159 ? -25.499 3.485 5.026 1.00 94.88 159 GLU A CA 1
ATOM 1201 C C . GLU A 1 159 ? -25.942 2.020 5.117 1.00 94.88 159 GLU A C 1
ATOM 1203 O O . GLU A 1 159 ? -26.702 1.660 6.019 1.00 94.88 159 GLU A O 1
ATOM 1208 N N . ALA A 1 160 ? -25.426 1.143 4.253 1.00 96.06 160 ALA A N 1
ATOM 1209 C CA . ALA A 1 160 ? -25.648 -0.297 4.362 1.00 96.06 160 ALA A CA 1
ATOM 1210 C C . ALA A 1 160 ? -25.064 -0.862 5.669 1.00 96.06 160 ALA A C 1
ATOM 1212 O O . ALA A 1 160 ? -25.763 -1.559 6.407 1.00 96.06 160 ALA A O 1
ATOM 1213 N N . LEU A 1 161 ? -23.819 -0.506 6.008 1.00 96.38 161 LEU A N 1
ATOM 1214 C CA . LEU A 1 161 ? -23.172 -0.921 7.259 1.00 96.38 161 LEU A CA 1
ATOM 1215 C C . LEU A 1 161 ? -23.877 -0.348 8.490 1.00 96.38 161 LEU A C 1
ATOM 1217 O O . LEU A 1 161 ? -24.042 -1.051 9.488 1.00 96.38 161 LEU A O 1
ATOM 1221 N N . ARG A 1 162 ? -24.355 0.898 8.399 1.00 95.50 162 ARG A N 1
ATOM 1222 C CA . ARG A 1 162 ? -25.146 1.544 9.452 1.00 95.50 162 ARG A CA 1
ATOM 1223 C C . ARG A 1 162 ? -26.446 0.788 9.716 1.00 95.50 162 ARG A C 1
ATOM 1225 O O . ARG A 1 162 ? -26.726 0.463 10.866 1.00 95.50 162 ARG A O 1
ATOM 1232 N N . LYS A 1 163 ? -27.206 0.453 8.667 1.00 97.44 163 LYS A N 1
ATOM 1233 C CA . LYS A 1 163 ? -28.434 -0.356 8.776 1.00 97.44 163 LYS A CA 1
ATOM 1234 C C . LYS A 1 163 ? -28.166 -1.756 9.330 1.00 97.44 163 LYS A C 1
ATOM 1236 O O . LYS A 1 163 ? -29.000 -2.286 10.054 1.00 97.44 163 LYS A O 1
ATOM 1241 N N . ALA A 1 164 ? -27.005 -2.333 9.027 1.00 96.88 164 ALA A N 1
ATOM 1242 C CA . ALA A 1 164 ? -26.574 -3.625 9.556 1.00 96.88 164 ALA A CA 1
ATOM 1243 C C . ALA A 1 164 ? -26.014 -3.561 10.995 1.00 96.88 164 ALA A C 1
ATOM 1245 O O . ALA A 1 164 ? -25.603 -4.590 11.530 1.00 96.88 164 ALA A O 1
ATOM 1246 N N . GLY A 1 165 ? -25.952 -2.377 11.618 1.00 96.12 165 GLY A N 1
ATOM 1247 C CA . GLY A 1 165 ? -25.416 -2.199 12.971 1.00 96.12 165 GLY A CA 1
ATOM 1248 C C . GLY A 1 165 ? -23.909 -2.455 13.089 1.00 96.12 165 GLY A C 1
ATOM 1249 O O . GLY A 1 165 ? -23.419 -2.766 14.173 1.00 96.12 165 GLY A O 1
ATOM 1250 N N . VAL A 1 166 ? -23.156 -2.359 11.989 1.00 96.94 166 VAL A N 1
ATOM 1251 C CA . VAL A 1 166 ? -21.704 -2.579 11.989 1.00 96.94 166 VAL A CA 1
ATOM 1252 C C . VAL A 1 166 ? -20.984 -1.274 12.326 1.00 96.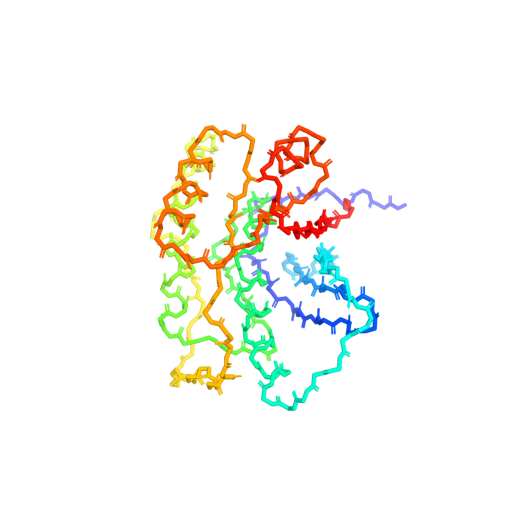94 166 VAL A C 1
ATOM 1254 O O . VAL A 1 166 ? -21.137 -0.267 11.634 1.00 96.94 166 VAL A O 1
ATOM 1257 N N . ALA A 1 167 ? -20.164 -1.296 13.380 1.00 97.25 167 ALA A N 1
ATOM 1258 C CA . ALA A 1 167 ? -19.297 -0.173 13.722 1.00 97.25 167 ALA A CA 1
ATOM 1259 C C . ALA A 1 167 ? -18.303 0.103 12.583 1.00 97.25 167 ALA A C 1
ATOM 1261 O O . ALA A 1 167 ? -17.718 -0.828 12.024 1.00 97.25 167 ALA A O 1
ATOM 1262 N N . GLN A 1 168 ? -18.113 1.377 12.240 1.00 97.44 168 GLN A N 1
ATOM 1263 C CA . GLN A 1 168 ? -17.335 1.767 11.067 1.00 97.44 168 GLN A CA 1
ATOM 1264 C C . GLN A 1 168 ? -16.534 3.053 11.277 1.00 97.44 168 GLN A C 1
ATOM 1266 O O . GLN A 1 168 ? -16.923 3.924 12.054 1.00 97.44 168 GLN A O 1
ATOM 1271 N N . THR A 1 169 ? -15.414 3.148 10.564 1.00 97.25 169 THR A N 1
ATOM 1272 C CA . THR A 1 169 ? -14.569 4.340 10.447 1.00 97.25 169 THR A CA 1
ATOM 1273 C C . THR A 1 169 ? -14.396 4.647 8.969 1.00 97.25 169 THR A C 1
ATOM 1275 O O . THR A 1 169 ? -13.954 3.785 8.204 1.00 97.25 169 THR A O 1
ATOM 1278 N N . VAL A 1 170 ? -14.719 5.871 8.559 1.00 96.62 170 VAL A N 1
ATOM 1279 C CA . VAL A 1 170 ? -14.481 6.307 7.180 1.00 96.62 170 VAL A CA 1
ATOM 1280 C C . VAL A 1 170 ? -12.997 6.597 7.000 1.00 96.62 170 VAL A C 1
ATOM 1282 O O . VAL A 1 170 ? -12.385 7.309 7.795 1.00 96.62 170 VAL A O 1
ATOM 1285 N N . THR A 1 171 ? -12.403 5.986 5.982 1.00 96.75 171 THR A N 1
ATOM 1286 C CA . THR A 1 171 ? -10.955 5.943 5.782 1.00 96.75 171 THR A CA 1
ATOM 1287 C C . THR A 1 171 ? -10.610 6.428 4.383 1.00 96.75 171 THR A C 1
ATOM 1289 O O . THR A 1 171 ? -11.270 6.048 3.419 1.00 96.75 171 THR A O 1
ATOM 1292 N N . TRP A 1 172 ? -9.576 7.249 4.241 1.00 95.69 172 TRP A N 1
ATOM 1293 C CA . TRP A 1 172 ? -9.066 7.643 2.927 1.00 95.69 172 TRP A CA 1
ATOM 1294 C C . TRP A 1 172 ? -7.559 7.862 2.959 1.00 95.69 172 TRP A C 1
ATOM 1296 O O . TRP A 1 172 ? -6.961 8.022 4.022 1.00 95.69 172 TRP A O 1
ATOM 1306 N N . VAL A 1 173 ? -6.956 7.857 1.771 1.00 95.06 173 VAL A N 1
ATOM 1307 C CA . VAL A 1 173 ? -5.522 8.079 1.575 1.00 95.06 173 VAL A CA 1
ATOM 1308 C C . VAL A 1 173 ? -5.312 9.415 0.865 1.00 95.06 173 VAL A C 1
ATOM 1310 O O . VAL A 1 173 ? -5.962 9.695 -0.143 1.00 95.06 173 VAL A O 1
ATOM 1313 N N . GLY A 1 174 ? -4.382 10.227 1.366 1.00 92.81 174 GLY A N 1
ATOM 1314 C CA . GLY A 1 174 ? -3.977 11.497 0.763 1.00 92.81 174 GLY A CA 1
ATOM 1315 C C . GLY A 1 174 ? -4.663 12.737 1.351 1.00 92.81 174 GLY A C 1
ATOM 1316 O O . GLY A 1 174 ? -5.243 12.723 2.435 1.00 92.81 174 GLY A O 1
ATOM 1317 N N . SER A 1 175 ? -4.559 13.858 0.636 1.00 89.94 175 SER A N 1
ATOM 1318 C CA . SER A 1 175 ? -4.867 15.199 1.160 1.00 89.94 175 SER A CA 1
ATOM 1319 C C . SER A 1 175 ? -6.096 15.872 0.537 1.00 89.94 175 SER A C 1
ATOM 1321 O O . SER A 1 175 ? -6.296 17.066 0.744 1.00 89.94 175 SER A O 1
ATOM 1323 N N . SER A 1 176 ? -6.934 15.137 -0.208 1.00 91.62 176 SER A N 1
ATOM 1324 C CA . SER A 1 176 ? -8.085 15.711 -0.926 1.00 91.62 176 SER A CA 1
ATOM 1325 C C . SER A 1 176 ? -9.074 16.427 0.015 1.00 91.62 176 SER A C 1
ATOM 1327 O O . SER A 1 176 ? -9.726 15.762 0.832 1.00 91.62 176 SER A O 1
ATOM 1329 N N . PRO A 1 177 ? -9.265 17.757 -0.125 1.00 91.06 177 PRO A N 1
ATOM 1330 C CA . PRO A 1 177 ? -10.230 18.502 0.685 1.00 91.06 177 PRO A CA 1
ATOM 1331 C C . PRO A 1 177 ? -11.676 18.068 0.429 1.00 91.06 177 PRO A C 1
ATOM 1333 O O . PRO A 1 177 ? -12.491 18.076 1.346 1.00 91.06 177 PRO A O 1
ATOM 1336 N N . LEU A 1 178 ? -11.988 17.645 -0.802 1.00 91.44 178 LEU A N 1
ATOM 1337 C CA . LEU A 1 178 ? -13.322 17.172 -1.176 1.00 91.44 178 LEU A CA 1
ATOM 1338 C C . LEU A 1 178 ? -13.675 15.871 -0.453 1.00 91.44 178 LEU A C 1
ATOM 1340 O O . LEU A 1 178 ? -14.755 15.759 0.121 1.00 91.44 178 LEU A O 1
ATOM 1344 N N . ILE A 1 179 ? -12.746 14.910 -0.422 1.00 93.12 179 ILE A N 1
ATOM 1345 C CA . ILE A 1 179 ? -12.955 13.644 0.292 1.00 93.12 179 ILE A CA 1
ATOM 1346 C C . ILE A 1 179 ? -13.123 13.906 1.789 1.00 93.12 179 ILE A C 1
ATOM 1348 O O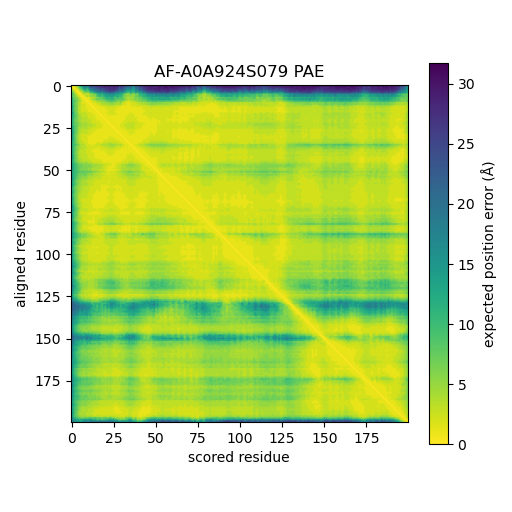 . ILE A 1 179 ? -14.036 13.356 2.406 1.00 93.12 179 ILE A O 1
ATOM 1352 N N . LYS A 1 180 ? -12.294 14.792 2.355 1.00 92.81 180 LYS A N 1
ATOM 1353 C CA . LYS A 1 180 ? -12.397 15.202 3.758 1.00 92.81 180 LYS A CA 1
ATOM 1354 C C . LYS A 1 180 ? -13.770 15.807 4.073 1.00 92.81 180 LYS A C 1
ATOM 1356 O O . LYS A 1 180 ? -14.417 15.361 5.014 1.00 92.81 180 LYS A O 1
ATOM 1361 N N . ALA A 1 181 ? -14.246 16.753 3.262 1.00 92.25 181 ALA A N 1
ATOM 1362 C CA . ALA A 1 181 ? -15.557 17.368 3.456 1.00 92.25 181 ALA A CA 1
ATOM 1363 C C . ALA A 1 181 ? -16.697 16.335 3.378 1.00 92.25 181 ALA A C 1
ATOM 1365 O O . ALA A 1 181 ? -17.631 16.376 4.178 1.00 92.25 181 ALA A O 1
ATOM 1366 N N . CYS A 1 182 ? -16.617 15.368 2.456 1.00 91.94 182 CYS A N 1
ATOM 1367 C CA . CYS A 1 182 ? -17.573 14.262 2.393 1.00 91.94 182 CYS A CA 1
ATOM 1368 C C . CYS A 1 182 ? -17.527 13.389 3.654 1.00 91.94 182 CYS A C 1
ATOM 1370 O O . CYS A 1 182 ? -18.582 13.041 4.179 1.00 91.94 182 CYS A O 1
ATOM 1372 N N . ALA A 1 183 ? -16.333 13.056 4.151 1.00 93.19 183 ALA A N 1
ATOM 1373 C CA . ALA A 1 183 ? -16.151 12.252 5.358 1.00 93.19 183 ALA A CA 1
ATOM 1374 C C . ALA A 1 183 ? -16.746 12.937 6.598 1.00 93.19 183 ALA A C 1
ATOM 1376 O O . ALA A 1 183 ? -17.489 12.303 7.347 1.00 93.19 183 ALA A O 1
ATOM 1377 N N . GLU A 1 184 ? -16.513 14.240 6.766 1.00 93.94 184 GLU A N 1
ATOM 1378 C CA . GLU A 1 184 ? -17.045 15.037 7.880 1.00 93.94 184 GLU A CA 1
ATOM 1379 C C . GLU A 1 184 ? -18.581 15.033 7.924 1.00 93.94 184 GLU A C 1
ATOM 1381 O O . GLU A 1 184 ? -19.180 14.963 8.998 1.00 93.94 184 GLU A O 1
ATOM 1386 N N . ARG A 1 185 ? -19.244 15.024 6.760 1.00 92.88 185 ARG A N 1
ATOM 1387 C CA . ARG A 1 185 ? -20.714 14.977 6.661 1.00 92.88 185 ARG A CA 1
ATOM 1388 C C . ARG A 1 185 ? -21.326 13.650 7.113 1.00 92.88 185 ARG A C 1
ATOM 1390 O O . ARG A 1 185 ? -22.526 13.605 7.364 1.00 92.88 185 ARG A O 1
ATOM 1397 N N . THR A 1 186 ? -20.536 12.583 7.230 1.00 92.56 186 THR A N 1
ATOM 1398 C CA . THR A 1 186 ? -21.039 11.258 7.632 1.00 92.56 186 THR A CA 1
ATOM 1399 C C . THR A 1 186 ? -21.338 11.156 9.130 1.00 92.56 186 THR A C 1
ATOM 1401 O O . THR A 1 186 ? -22.118 10.286 9.533 1.00 92.56 186 THR A O 1
ATOM 1404 N N . GLY A 1 187 ? -20.719 12.020 9.949 1.00 94.38 187 GLY A N 1
ATOM 1405 C CA . GLY A 1 187 ? -20.771 11.960 11.414 1.00 94.38 187 GLY A CA 1
ATOM 1406 C C . GLY A 1 187 ? -20.056 10.747 12.024 1.00 94.38 187 GLY A C 1
ATOM 1407 O O . GLY A 1 187 ? -20.276 10.435 13.191 1.00 94.38 187 GLY A O 1
ATOM 1408 N N . LEU A 1 188 ? -19.237 10.032 11.245 1.00 96.06 188 LEU A N 1
ATOM 1409 C CA . LEU A 1 188 ? -18.516 8.836 11.685 1.00 96.06 188 LEU A CA 1
ATOM 1410 C C . LEU A 1 188 ? -17.079 9.158 12.118 1.00 96.06 188 LEU A C 1
ATOM 1412 O O . LEU A 1 188 ? -16.512 10.160 11.676 1.00 96.06 188 LEU A O 1
ATOM 1416 N N . PRO A 1 189 ? -16.443 8.286 12.927 1.00 96.69 189 PRO A N 1
ATOM 1417 C CA . PRO A 1 189 ? -15.004 8.346 13.147 1.00 96.69 189 PRO A CA 1
ATOM 1418 C C . PRO A 1 189 ? -14.249 8.349 11.816 1.00 96.69 189 PRO A C 1
ATOM 1420 O O . PRO A 1 189 ? -14.598 7.605 10.896 1.00 96.69 189 PRO A O 1
ATOM 1423 N N . MET A 1 190 ? -13.193 9.155 11.733 1.00 95.88 190 MET A N 1
ATOM 1424 C CA . MET A 1 190 ? -12.401 9.349 10.520 1.00 95.88 190 MET A CA 1
ATOM 1425 C C . MET A 1 190 ? -10.973 8.833 10.699 1.00 95.88 190 MET A C 1
ATOM 1427 O O . MET A 1 190 ? -10.374 9.010 11.759 1.00 95.88 190 MET A O 1
ATOM 1431 N N . LEU A 1 191 ? -10.415 8.242 9.645 1.00 96.44 191 LEU A N 1
ATOM 1432 C CA . LEU A 1 191 ? -9.021 7.816 9.569 1.00 96.44 191 LEU A CA 1
ATOM 1433 C C . LEU A 1 191 ? -8.409 8.313 8.255 1.00 96.44 191 LEU A C 1
ATOM 1435 O O . LEU A 1 191 ? -8.648 7.747 7.192 1.00 96.44 191 LEU A O 1
ATOM 1439 N N . ASN A 1 192 ? -7.611 9.376 8.328 1.00 96.81 192 ASN A N 1
ATOM 1440 C CA . ASN A 1 192 ? -6.838 9.843 7.180 1.00 96.81 192 ASN A CA 1
ATOM 1441 C C . ASN A 1 192 ? -5.440 9.221 7.211 1.00 96.81 192 ASN A C 1
ATOM 1443 O O . ASN A 1 192 ? -4.726 9.363 8.205 1.00 96.81 192 ASN A O 1
ATOM 1447 N N . ILE A 1 193 ? -5.054 8.566 6.121 1.00 97.50 193 ILE A N 1
ATOM 1448 C CA . ILE A 1 193 ? -3.722 8.011 5.915 1.00 97.50 193 ILE A CA 1
ATOM 1449 C C . ILE A 1 193 ? -2.949 8.929 4.962 1.00 97.50 193 ILE A C 1
ATOM 1451 O O . ILE A 1 193 ? -3.340 9.148 3.813 1.00 97.50 193 ILE A O 1
ATOM 1455 N N . GLY A 1 194 ? -1.816 9.453 5.422 1.00 96.88 194 GLY A N 1
ATOM 1456 C CA . GLY A 1 194 ? -0.916 10.228 4.572 1.00 96.88 194 GLY A CA 1
ATOM 1457 C C . GLY A 1 194 ? -0.167 9.324 3.597 1.00 96.88 194 GLY A C 1
ATOM 1458 O O . GLY A 1 194 ? 0.213 8.213 3.954 1.00 96.88 194 GLY A O 1
ATOM 1459 N N . ARG A 1 195 ? 0.084 9.806 2.380 1.00 96.12 195 ARG A N 1
ATOM 1460 C CA . ARG A 1 195 ? 0.926 9.129 1.389 1.00 96.12 195 ARG A CA 1
ATOM 1461 C C . ARG A 1 195 ? 1.798 10.157 0.687 1.00 96.12 195 ARG A C 1
ATOM 1463 O O . ARG A 1 195 ? 1.270 11.153 0.199 1.00 96.12 195 ARG A O 1
ATOM 1470 N N . SER A 1 196 ? 3.100 9.903 0.626 1.00 96.12 196 SER A N 1
ATOM 1471 C CA . SER A 1 196 ? 4.051 10.696 -0.152 1.00 96.12 196 SER A CA 1
ATOM 1472 C C . SER A 1 196 ? 4.921 9.768 -0.977 1.00 96.12 196 SER A C 1
ATOM 1474 O O . SER A 1 196 ? 5.536 8.853 -0.433 1.00 96.12 196 SER A O 1
ATOM 1476 N N . LEU A 1 197 ? 4.984 10.021 -2.279 1.00 93.75 197 LEU A N 1
ATOM 1477 C CA . LEU A 1 197 ? 5.954 9.369 -3.149 1.00 93.75 197 LEU A CA 1
ATOM 1478 C C . LEU A 1 197 ? 7.340 9.987 -2.912 1.00 93.75 197 LEU A C 1
ATOM 1480 O O . LEU A 1 197 ? 7.439 11.138 -2.480 1.00 93.75 197 LEU A O 1
ATOM 1484 N N . ALA A 1 198 ? 8.387 9.210 -3.180 1.00 88.31 198 ALA A N 1
ATOM 1485 C CA . ALA A 1 198 ? 9.755 9.690 -3.315 1.00 88.31 198 ALA A CA 1
ATOM 1486 C C . ALA A 1 198 ? 9.799 10.942 -4.216 1.00 88.31 198 ALA A C 1
ATOM 1488 O O . ALA A 1 198 ? 9.190 10.912 -5.293 1.00 88.31 198 ALA A O 1
ATOM 1489 N N . PRO A 1 199 ? 10.465 12.028 -3.783 1.00 72.19 199 PRO A N 1
ATOM 1490 C CA . PRO A 1 199 ? 10.814 13.116 -4.687 1.00 72.19 199 PRO A CA 1
ATOM 1491 C C . PRO A 1 199 ? 11.793 12.584 -5.744 1.00 72.19 199 PRO A C 1
ATOM 1493 O O . PRO A 1 199 ? 12.575 11.696 -5.416 1.00 72.19 199 PRO A O 1
ATOM 1496 N N . GLU A 1 200 ? 11.656 13.107 -6.968 1.00 56.88 200 GLU A N 1
ATOM 1497 C CA . GLU A 1 200 ? 12.381 12.781 -8.219 1.00 56.88 200 GLU A CA 1
ATOM 1498 C C . GLU A 1 200 ? 13.586 11.829 -8.116 1.00 56.88 200 GLU A C 1
ATOM 1500 O O . GLU A 1 200 ? 14.591 12.182 -7.457 1.00 56.88 200 GLU A O 1
#

Nearest PDB structures (foldseek):
  4pcv-assembly1_A  TM=6.359E-01  e=6.968E-01  Escherichia coli P0299438.9
  1pjq-assembly1_A  TM=4.813E-01  e=6.140E-01  Salmonella enterica subsp. enterica serovar Typhimurium
  1pjt-assembly1_B  TM=5.340E-01  e=9.563E-01  Salmonella enterica subsp. enterica serovar Typhimurium
  6pr3-assembly1_B  TM=5.417E-01  e=1.232E+00  Salmonella enterica subsp. enterica serovar Typhimurium

Mean predicted aligned error: 4.85 Å

pLDDT: mean 92.33, std 8.54, range [41.28, 98.62]

Solvent-accessible surface area (backbone atoms only — not comparable to full-atom values): 11608 Å² total; per-residue (Å²): 132,83,83,79,78,84,56,45,86,74,49,56,32,40,34,42,53,49,70,52,70,42,44,68,72,23,38,31,42,33,33,31,29,47,67,91,55,71,78,42,51,29,38,39,33,45,74,81,45,60,58,87,70,54,72,69,54,46,51,43,50,51,54,53,46,54,53,46,42,62,61,59,43,55,74,58,44,68,73,49,61,45,66,37,49,47,67,46,97,57,83,41,26,57,67,58,19,48,52,52,26,49,51,51,48,64,72,37,46,67,62,25,60,79,66,78,50,81,48,78,92,48,62,54,50,64,58,44,102,49,80,84,78,79,74,74,87,78,80,72,75,87,64,44,76,41,68,49,78,64,52,70,67,38,53,52,54,51,53,52,35,53,77,69,71,49,52,59,28,44,26,40,77,50,83,57,64,62,34,49,56,50,49,64,73,67,76,53,55,76,44,65,28,42,63,43,74,47,79,132

Sequence (200 aa):
MADLIFDRQAVQAFRFIRCSLDEASGVASLVYAFDHGPELTETIRFPNAPYVLDAPRREAVQHALRLLHLIAGVSYYKAAAPSRIDIEGHAIDADTAALMTELYENGLGEFAYRNGMVLRGKIRFPAAAVGATPAPALGLRKHALVAIGGGKDSLVSIEALRKAGVAQTVTWVGSSPLIKACAERTGLPMLNIGRSLAPE

Radius of gyration: 19.01 Å; Cα contacts (8 Å, |Δi|>4): 288; chains: 1; bounding box: 55×42×48 Å